Protein AF-A0A846HKE0-F1 (afdb_monomer_lite)

Structure (mmCIF, N/CA/C/O backbone):
data_AF-A0A846HKE0-F1
#
_entry.id   AF-A0A846HKE0-F1
#
loop_
_atom_site.group_PDB
_atom_site.id
_atom_site.type_symbol
_atom_site.label_atom_id
_atom_site.label_alt_id
_atom_site.label_comp_id
_atom_site.label_asym_id
_atom_site.label_entity_id
_atom_site.label_seq_id
_atom_site.pdbx_PDB_ins_code
_atom_site.Cartn_x
_atom_site.Cartn_y
_atom_site.Cartn_z
_atom_site.occupancy
_atom_site.B_iso_or_equiv
_atom_site.auth_seq_id
_atom_site.auth_comp_id
_atom_site.auth_asym_id
_atom_site.auth_atom_id
_atom_site.pdbx_PDB_model_num
ATOM 1 N N . MET A 1 1 ? -36.442 18.619 -1.318 1.00 41.72 1 MET A N 1
ATOM 2 C CA . MET A 1 1 ? -36.741 17.229 -0.907 1.00 41.72 1 MET A CA 1
ATOM 3 C C . MET A 1 1 ? -35.501 16.685 -0.216 1.00 41.72 1 MET A C 1
ATOM 5 O O . MET A 1 1 ? -34.545 16.338 -0.893 1.00 41.72 1 MET A O 1
ATOM 9 N N . SER A 1 2 ? -35.450 16.748 1.117 1.00 47.38 2 SER A N 1
ATOM 10 C CA . SER A 1 2 ? -34.297 16.260 1.882 1.00 47.38 2 SER A CA 1
ATOM 11 C C . SER A 1 2 ? -34.484 14.760 2.095 1.00 47.38 2 SER A C 1
ATOM 13 O O . SER A 1 2 ? -35.388 14.355 2.823 1.00 47.38 2 SER A O 1
ATOM 15 N N . LEU A 1 3 ? -33.709 13.934 1.389 1.00 49.88 3 LEU A N 1
ATOM 16 C CA . LEU A 1 3 ? -33.681 12.485 1.593 1.00 49.88 3 LEU A CA 1
ATOM 17 C C . LEU A 1 3 ? -33.028 12.210 2.953 1.00 49.88 3 LEU A C 1
ATOM 19 O O . LEU A 1 3 ? -31.815 12.037 3.059 1.00 49.88 3 LEU A O 1
ATOM 23 N N . ALA A 1 4 ? -33.838 12.204 4.010 1.00 57.25 4 ALA A N 1
ATOM 24 C CA . ALA A 1 4 ? -33.437 11.681 5.305 1.00 57.25 4 ALA A CA 1
ATOM 25 C C . ALA A 1 4 ? -33.279 10.158 5.172 1.00 57.25 4 ALA A C 1
ATOM 27 O O . ALA A 1 4 ? -34.224 9.397 5.361 1.00 57.25 4 ALA A O 1
ATOM 28 N N . LEU A 1 5 ? -32.087 9.719 4.761 1.00 63.38 5 LEU A N 1
ATOM 29 C CA . LEU A 1 5 ? -31.707 8.311 4.782 1.00 63.38 5 LEU A CA 1
ATOM 30 C C . LEU A 1 5 ? -31.838 7.792 6.216 1.00 63.38 5 LEU A C 1
ATOM 32 O O . LEU A 1 5 ? -31.330 8.411 7.154 1.00 63.38 5 LEU A O 1
ATOM 36 N N . LEU A 1 6 ? -32.496 6.643 6.374 1.00 75.44 6 LEU A N 1
ATOM 37 C CA . LEU A 1 6 ? -32.516 5.926 7.644 1.00 75.44 6 LEU A CA 1
ATOM 38 C C . LEU A 1 6 ? -31.064 5.683 8.111 1.00 75.44 6 LEU A C 1
ATOM 40 O O . LEU A 1 6 ? -30.182 5.462 7.273 1.00 75.44 6 LEU A O 1
ATOM 44 N N . PRO A 1 7 ? -30.787 5.718 9.428 1.00 77.88 7 PRO A N 1
ATOM 45 C CA . PRO A 1 7 ? -29.425 5.664 9.970 1.00 77.88 7 PRO A CA 1
ATOM 46 C C . PRO A 1 7 ? -28.614 4.459 9.465 1.00 77.88 7 PRO A C 1
ATOM 48 O O . PRO A 1 7 ? -27.439 4.612 9.138 1.00 77.88 7 PRO A O 1
ATOM 51 N N . VAL A 1 8 ? -29.264 3.304 9.289 1.00 82.06 8 VAL A N 1
ATOM 52 C CA . VAL A 1 8 ? -28.662 2.079 8.733 1.00 82.06 8 VAL A CA 1
ATOM 53 C C . VAL A 1 8 ? -28.229 2.266 7.276 1.00 82.06 8 VAL A C 1
ATOM 55 O O . VAL A 1 8 ? -27.115 1.913 6.899 1.00 82.06 8 VAL A O 1
ATOM 58 N N . THR A 1 9 ? -29.073 2.878 6.441 1.00 86.50 9 THR A N 1
ATOM 59 C CA . THR A 1 9 ? -28.756 3.122 5.025 1.00 86.50 9 THR A CA 1
ATOM 60 C C . THR A 1 9 ? -27.600 4.108 4.880 1.00 86.50 9 THR A C 1
ATOM 62 O O . THR A 1 9 ? -26.759 3.958 3.995 1.00 86.50 9 THR A O 1
ATOM 65 N N . ARG A 1 10 ? -27.517 5.096 5.781 1.00 89.06 10 ARG A N 1
ATOM 66 C CA . ARG A 1 10 ? -26.394 6.036 5.833 1.00 89.06 10 ARG A CA 1
ATOM 67 C C . ARG A 1 10 ? -25.081 5.329 6.180 1.00 89.06 10 ARG A C 1
ATOM 69 O O . ARG A 1 10 ? -24.088 5.571 5.502 1.00 89.06 10 ARG A O 1
ATOM 76 N N . GLN A 1 11 ? -25.061 4.470 7.200 1.00 89.44 11 GLN A N 1
ATOM 77 C CA . GLN A 1 11 ? -23.850 3.733 7.594 1.00 89.44 11 GLN A CA 1
ATOM 78 C C . GLN A 1 11 ? -23.386 2.771 6.498 1.00 89.44 11 GLN A C 1
ATOM 80 O O . GLN A 1 11 ? -22.210 2.788 6.134 1.00 89.44 11 GLN A O 1
ATOM 85 N N . LEU A 1 12 ? -24.322 2.032 5.896 1.00 92.81 12 LEU A N 1
ATOM 86 C CA . LEU A 1 12 ? -24.059 1.154 4.757 1.00 92.81 12 LEU A CA 1
ATOM 87 C C . LEU A 1 12 ? -23.410 1.912 3.597 1.00 92.81 12 LEU A C 1
ATOM 89 O O . LEU A 1 12 ? -22.376 1.487 3.079 1.00 92.81 12 LEU A O 1
ATOM 93 N N . LEU A 1 13 ? -23.981 3.057 3.214 1.00 93.50 13 LEU A N 1
ATOM 94 C CA . LEU A 1 13 ? -23.455 3.888 2.134 1.00 93.50 13 LEU A CA 1
ATOM 95 C C . LEU A 1 13 ? -22.053 4.416 2.460 1.00 93.50 13 LEU A C 1
ATOM 97 O O . LEU A 1 13 ? -21.152 4.304 1.631 1.00 93.50 13 LEU A O 1
ATOM 101 N N . ILE A 1 14 ? -21.841 4.941 3.669 1.00 92.81 14 ILE A N 1
ATOM 102 C CA . ILE A 1 14 ? -20.532 5.460 4.087 1.00 92.81 14 ILE A CA 1
ATOM 103 C C . ILE A 1 14 ? -19.481 4.346 4.063 1.00 92.81 14 ILE A C 1
ATOM 105 O O . ILE A 1 14 ? -18.402 4.549 3.509 1.00 92.81 14 ILE A O 1
ATOM 109 N N . ARG A 1 15 ? -19.780 3.160 4.606 1.00 92.50 15 ARG A N 1
ATOM 110 C CA . ARG A 1 15 ? -18.824 2.044 4.629 1.00 92.50 15 ARG A CA 1
ATOM 111 C C . ARG A 1 15 ? -18.496 1.552 3.229 1.00 92.50 15 ARG A C 1
ATOM 113 O O . ARG A 1 15 ? -17.328 1.350 2.917 1.00 92.50 15 ARG A O 1
ATOM 120 N N . THR A 1 16 ? -19.511 1.426 2.381 1.00 94.81 16 THR A N 1
ATOM 121 C CA . THR A 1 16 ? -19.354 1.062 0.968 1.00 94.81 16 THR A CA 1
ATOM 122 C C . THR A 1 16 ? -18.417 2.040 0.260 1.00 94.81 16 THR A C 1
ATOM 124 O O . THR A 1 16 ? -17.443 1.614 -0.353 1.00 94.81 16 THR A O 1
ATOM 127 N N . LEU A 1 17 ? -18.650 3.349 0.401 1.00 95.06 17 LEU A N 1
ATOM 128 C CA . LEU A 1 17 ? -17.829 4.386 -0.233 1.00 95.06 17 LEU A CA 1
ATOM 129 C C . LEU A 1 17 ? -16.394 4.421 0.306 1.00 95.06 17 LEU A C 1
ATOM 131 O O . LEU A 1 17 ? -15.453 4.565 -0.471 1.00 95.06 17 LEU A O 1
ATOM 135 N N . LEU A 1 18 ? -16.206 4.268 1.618 1.00 92.88 18 LEU A N 1
ATOM 136 C CA . LEU A 1 18 ? -14.870 4.229 2.218 1.00 92.88 18 LEU A CA 1
ATOM 137 C C . LEU A 1 18 ? -14.064 3.033 1.711 1.00 92.88 18 LEU A C 1
ATOM 139 O O . LEU A 1 18 ? -12.904 3.189 1.340 1.00 92.88 18 LEU A O 1
ATOM 143 N N . TRP A 1 19 ? -14.674 1.851 1.649 1.00 95.19 19 TRP A N 1
ATOM 144 C CA . TRP A 1 19 ? -14.000 0.661 1.135 1.00 95.19 19 TRP A CA 1
ATOM 145 C C . TRP A 1 19 ? -13.776 0.710 -0.375 1.00 95.19 19 TRP A C 1
ATOM 147 O O . TRP A 1 19 ? -12.741 0.240 -0.844 1.00 95.19 19 TRP A O 1
ATOM 157 N N . ALA A 1 20 ? -14.678 1.336 -1.132 1.00 96.75 20 ALA A N 1
ATOM 158 C CA . ALA A 1 20 ? -14.465 1.637 -2.544 1.00 96.75 20 ALA A CA 1
ATOM 159 C C . ALA A 1 20 ? -13.228 2.527 -2.749 1.00 96.75 20 ALA A C 1
ATOM 161 O O . ALA A 1 20 ? -12.388 2.236 -3.600 1.00 96.75 20 ALA A O 1
ATOM 162 N N . LEU A 1 21 ? -13.080 3.573 -1.927 1.00 94.88 21 LEU A N 1
ATOM 163 C CA . LEU A 1 21 ? -11.921 4.465 -1.954 1.00 94.88 21 LEU A CA 1
ATOM 164 C C . LEU A 1 21 ? -10.625 3.732 -1.580 1.00 94.88 21 LEU A C 1
ATOM 166 O O . LEU A 1 21 ? -9.610 3.915 -2.246 1.00 94.88 21 LEU A O 1
ATOM 170 N N . ILE A 1 22 ? -10.651 2.867 -0.560 1.00 93.88 22 ILE A N 1
ATOM 171 C CA . ILE A 1 22 ? -9.492 2.024 -0.217 1.00 93.88 22 ILE A CA 1
ATOM 172 C C . ILE A 1 22 ? -9.132 1.121 -1.390 1.00 93.88 22 ILE A C 1
ATOM 174 O O . ILE A 1 22 ? -7.959 1.030 -1.731 1.00 93.88 22 ILE A O 1
ATOM 178 N N . GLY A 1 23 ? -10.118 0.492 -2.032 1.00 96.06 23 GLY A N 1
ATOM 179 C CA . GLY A 1 23 ? -9.903 -0.317 -3.228 1.00 96.06 23 GLY A CA 1
ATOM 180 C C . GLY A 1 23 ? -9.252 0.475 -4.364 1.00 96.06 23 GLY A C 1
ATOM 181 O O . GLY A 1 23 ? -8.313 -0.017 -4.989 1.00 96.06 23 GLY A O 1
ATOM 182 N N . ALA A 1 24 ? -9.680 1.725 -4.572 1.00 96.31 24 ALA A N 1
ATOM 183 C CA . ALA A 1 24 ? -9.102 2.633 -5.563 1.00 96.31 24 ALA A CA 1
ATOM 184 C C . ALA A 1 24 ? -7.635 2.996 -5.277 1.00 96.31 24 ALA A C 1
ATOM 186 O O . ALA A 1 24 ? -6.870 3.187 -6.215 1.00 96.31 24 ALA A O 1
ATOM 187 N N . ILE A 1 25 ? -7.239 3.086 -4.002 1.00 92.94 25 ILE A N 1
ATOM 188 C CA . ILE A 1 25 ? -5.852 3.360 -3.581 1.00 92.94 25 ILE A CA 1
ATOM 189 C C . ILE A 1 25 ? -5.007 2.080 -3.617 1.00 92.94 25 ILE A C 1
ATOM 191 O O . ILE A 1 25 ? -3.863 2.091 -4.069 1.00 92.94 25 ILE A O 1
ATOM 195 N N . TYR A 1 26 ? -5.569 0.966 -3.148 1.00 95.31 26 TYR A N 1
ATOM 196 C CA . TYR A 1 26 ? -4.888 -0.319 -3.030 1.00 95.31 26 TYR A CA 1
ATOM 197 C C . TYR A 1 26 ? -4.495 -0.876 -4.398 1.00 95.31 26 TYR A C 1
ATOM 199 O O . TYR A 1 26 ? -3.371 -1.338 -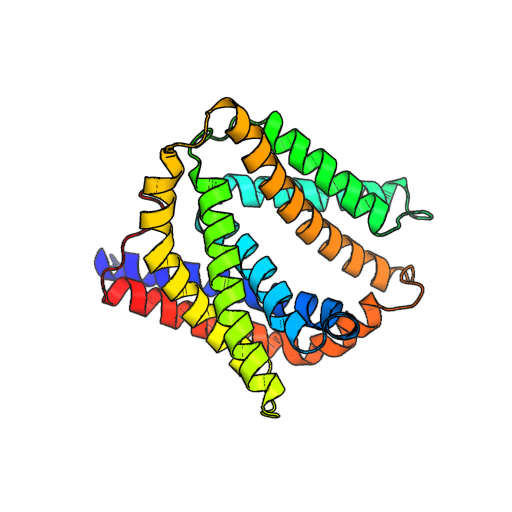4.569 1.00 95.31 26 TYR A O 1
ATOM 207 N N . ALA A 1 27 ? -5.408 -0.827 -5.372 1.00 96.75 27 ALA A N 1
ATOM 208 C CA . ALA A 1 27 ? -5.206 -1.392 -6.701 1.00 96.75 27 ALA A CA 1
ATOM 209 C C . ALA A 1 27 ? -3.943 -0.872 -7.419 1.00 96.75 27 ALA A C 1
ATOM 211 O O . ALA A 1 27 ? -3.086 -1.694 -7.746 1.00 96.75 27 ALA A O 1
ATOM 212 N N . PRO A 1 28 ? -3.763 0.446 -7.645 1.00 94.44 28 PRO A N 1
ATOM 213 C CA . PRO A 1 28 ? -2.585 0.951 -8.343 1.00 94.44 28 PRO A CA 1
ATOM 214 C C . PRO A 1 28 ? -1.309 0.707 -7.541 1.00 94.44 28 PRO A C 1
ATOM 216 O O . PRO A 1 28 ? -0.284 0.357 -8.116 1.00 94.44 28 PRO A O 1
ATOM 219 N N . LEU A 1 29 ? -1.382 0.820 -6.214 1.00 93.56 29 LEU A N 1
ATOM 220 C CA . LEU A 1 29 ? -0.248 0.575 -5.336 1.00 93.56 29 LEU A CA 1
ATOM 221 C C . LEU A 1 29 ? 0.239 -0.875 -5.434 1.00 93.56 29 LEU A C 1
ATOM 223 O O . LEU A 1 29 ? 1.431 -1.110 -5.596 1.00 93.56 29 LEU A O 1
ATOM 227 N N . PHE A 1 30 ? -0.675 -1.843 -5.378 1.00 96.31 30 PHE A N 1
ATOM 228 C CA . PHE A 1 30 ? -0.346 -3.255 -5.532 1.00 96.31 30 PHE A CA 1
ATOM 229 C C . PHE A 1 30 ? 0.209 -3.563 -6.926 1.00 96.31 30 PHE A C 1
ATOM 231 O O . PHE A 1 30 ? 1.261 -4.184 -7.015 1.00 96.31 30 PHE A O 1
ATOM 238 N N . ILE A 1 31 ? -0.454 -3.110 -7.997 1.00 95.94 31 ILE A N 1
ATOM 239 C CA . ILE A 1 31 ? -0.035 -3.401 -9.378 1.00 95.94 31 ILE A CA 1
ATOM 240 C C . ILE A 1 31 ? 1.361 -2.845 -9.665 1.00 95.94 31 ILE A C 1
ATOM 242 O O . ILE A 1 31 ? 2.203 -3.546 -10.217 1.00 95.94 31 ILE A O 1
ATOM 246 N N . VAL A 1 32 ? 1.629 -1.602 -9.261 1.00 93.62 32 VAL A N 1
ATOM 247 C CA . VAL A 1 32 ? 2.936 -0.978 -9.489 1.00 93.62 32 VAL A CA 1
ATOM 248 C C . VAL A 1 32 ? 4.010 -1.625 -8.615 1.00 93.62 32 VAL A C 1
ATOM 250 O O . VAL A 1 32 ? 5.091 -1.920 -9.115 1.00 93.62 32 VAL A O 1
ATOM 253 N N . LEU A 1 33 ? 3.737 -1.896 -7.332 1.00 93.44 33 LEU A N 1
ATOM 254 C CA . LEU A 1 33 ? 4.707 -2.573 -6.463 1.00 93.44 33 LEU A CA 1
ATOM 255 C C . LEU A 1 33 ? 5.008 -4.000 -6.928 1.00 93.44 33 LEU A C 1
ATOM 257 O O . LEU A 1 33 ? 6.158 -4.420 -6.858 1.00 93.44 33 LEU A O 1
ATOM 261 N N . GLU A 1 34 ? 4.007 -4.745 -7.395 1.00 95.50 34 GLU A N 1
ATOM 262 C CA . GLU A 1 34 ? 4.202 -6.093 -7.928 1.00 95.50 34 GLU A CA 1
ATOM 263 C C . GLU A 1 34 ? 5.093 -6.037 -9.167 1.00 95.50 34 GLU A C 1
ATOM 265 O O . GLU A 1 34 ? 6.135 -6.688 -9.170 1.00 95.50 34 GLU A O 1
ATOM 270 N N . ALA A 1 35 ? 4.794 -5.159 -10.127 1.00 93.56 35 ALA A N 1
ATOM 271 C CA . ALA A 1 35 ? 5.617 -4.972 -11.319 1.00 93.56 35 ALA A CA 1
ATOM 272 C C . ALA A 1 35 ? 7.059 -4.537 -10.990 1.00 93.56 35 ALA A C 1
ATOM 274 O O . ALA A 1 35 ? 8.004 -5.018 -11.613 1.00 93.56 35 ALA A O 1
ATOM 275 N N . LEU A 1 36 ? 7.253 -3.682 -9.975 1.00 91.44 36 LEU A N 1
ATOM 276 C CA . LEU A 1 36 ? 8.581 -3.263 -9.505 1.00 91.44 36 LEU A CA 1
ATOM 277 C C . LEU A 1 36 ? 9.362 -4.378 -8.798 1.00 91.44 36 LEU A C 1
ATOM 279 O O . LEU A 1 36 ? 10.587 -4.298 -8.713 1.00 91.44 36 LEU A O 1
ATOM 283 N N . LEU A 1 37 ? 8.689 -5.377 -8.232 1.00 93.56 37 LEU A N 1
ATOM 284 C CA . LEU A 1 37 ? 9.320 -6.429 -7.431 1.00 93.56 37 LEU A CA 1
ATOM 285 C C . LEU A 1 37 ? 9.416 -7.762 -8.175 1.00 93.56 37 LEU A C 1
ATOM 287 O O . LEU A 1 37 ? 10.256 -8.592 -7.823 1.00 93.56 37 LEU A O 1
ATOM 291 N N . ASN A 1 38 ? 8.590 -7.972 -9.199 1.00 94.00 38 ASN A N 1
ATOM 292 C CA . ASN A 1 38 ? 8.514 -9.201 -9.980 1.00 94.00 38 ASN A CA 1
ATOM 293 C C . ASN A 1 38 ? 9.877 -9.643 -10.550 1.00 94.00 38 ASN A C 1
ATOM 295 O O . ASN A 1 38 ? 10.231 -10.804 -10.333 1.00 94.00 38 ASN A O 1
ATOM 299 N N . PRO A 1 39 ? 10.714 -8.755 -11.134 1.00 92.62 39 PRO A N 1
ATOM 300 C CA . PRO A 1 39 ? 12.020 -9.154 -11.668 1.00 92.62 39 PRO A CA 1
ATOM 301 C C . PRO A 1 39 ? 12.986 -9.720 -10.619 1.00 92.62 39 PRO A C 1
ATOM 303 O O . PRO A 1 39 ? 13.898 -10.469 -10.960 1.00 92.62 39 PRO A O 1
ATOM 306 N N . TYR A 1 40 ? 12.798 -9.366 -9.344 1.00 94.00 40 TYR A N 1
ATOM 307 C CA . TYR A 1 40 ? 13.694 -9.746 -8.250 1.00 94.00 40 TYR A CA 1
ATOM 308 C C . TYR A 1 40 ? 13.141 -10.885 -7.390 1.00 94.00 40 TYR A C 1
ATOM 310 O O . TYR A 1 40 ? 13.908 -11.682 -6.854 1.00 94.00 40 TYR A O 1
ATOM 318 N N . LEU A 1 41 ? 11.817 -10.948 -7.227 1.00 95.06 41 LEU A N 1
ATOM 319 C CA . LEU A 1 41 ? 11.145 -11.851 -6.289 1.00 95.06 41 LEU A CA 1
ATOM 320 C C . LEU A 1 41 ? 10.281 -12.920 -6.976 1.00 95.06 41 LEU A C 1
ATOM 322 O O . LEU A 1 41 ? 9.810 -13.842 -6.305 1.00 95.06 41 LEU A O 1
ATOM 326 N N . GLY A 1 42 ? 10.037 -12.816 -8.287 1.00 93.25 42 GLY A N 1
ATOM 327 C CA . GLY A 1 42 ? 9.135 -13.712 -9.013 1.00 93.25 42 GLY A CA 1
ATOM 328 C C . GLY A 1 42 ? 7.750 -13.747 -8.364 1.00 93.25 42 GLY A C 1
ATOM 329 O O . GLY A 1 42 ? 7.189 -12.704 -8.040 1.00 93.25 42 GLY A O 1
ATOM 330 N N . ALA A 1 43 ? 7.214 -14.940 -8.089 1.00 93.25 43 ALA A N 1
ATOM 331 C CA . ALA A 1 43 ? 5.908 -15.106 -7.436 1.00 93.25 43 ALA A CA 1
ATOM 332 C C . ALA A 1 43 ? 5.826 -14.486 -6.023 1.00 93.25 43 ALA A C 1
ATOM 334 O O . ALA A 1 43 ? 4.744 -14.125 -5.563 1.00 93.25 43 ALA A O 1
ATOM 335 N N . LEU A 1 44 ? 6.951 -14.303 -5.320 1.00 96.19 44 LEU A N 1
ATOM 336 C CA . LEU A 1 44 ? 6.954 -13.651 -4.004 1.00 96.19 44 LEU A CA 1
ATOM 337 C C . LEU A 1 44 ? 6.689 -12.138 -4.085 1.00 96.19 44 LEU A C 1
ATOM 339 O O . LEU A 1 44 ? 6.373 -11.526 -3.061 1.00 96.19 44 LEU A O 1
ATOM 343 N N . SER A 1 45 ? 6.742 -11.541 -5.280 1.00 96.12 45 SER A N 1
ATOM 344 C CA . SER A 1 45 ? 6.328 -10.151 -5.507 1.00 96.12 45 SER A CA 1
ATOM 345 C C . SER A 1 45 ? 4.882 -9.903 -5.070 1.00 96.12 45 SER A C 1
ATOM 347 O O . SER A 1 45 ? 4.618 -8.874 -4.454 1.00 96.12 45 SER A O 1
ATOM 349 N N . PHE A 1 46 ? 3.977 -10.877 -5.250 1.00 96.62 46 PHE A N 1
ATOM 350 C CA . PHE A 1 46 ? 2.596 -10.804 -4.764 1.00 96.62 46 PHE A CA 1
ATOM 351 C C . PHE A 1 46 ? 2.522 -10.582 -3.256 1.00 96.62 46 PHE A C 1
ATOM 353 O O . PHE A 1 46 ? 1.745 -9.752 -2.789 1.00 96.62 46 PHE A O 1
ATOM 360 N N . VAL A 1 47 ? 3.347 -11.300 -2.489 1.00 97.56 47 VAL A N 1
ATOM 361 C CA . VAL A 1 47 ? 3.399 -11.182 -1.027 1.00 97.56 47 VAL A CA 1
ATOM 362 C C . VAL A 1 47 ? 3.901 -9.798 -0.644 1.00 97.56 47 VAL A C 1
ATOM 364 O O . VAL A 1 47 ? 3.248 -9.102 0.132 1.00 97.56 47 VAL A O 1
ATOM 367 N N . ALA A 1 48 ? 5.035 -9.377 -1.202 1.00 96.56 48 ALA A N 1
ATOM 368 C CA . ALA A 1 48 ? 5.663 -8.107 -0.857 1.00 96.56 48 ALA A CA 1
ATOM 369 C C . ALA A 1 48 ? 4.792 -6.901 -1.255 1.00 96.56 48 ALA A C 1
ATOM 371 O O . ALA A 1 48 ? 4.562 -6.006 -0.437 1.00 96.56 48 ALA A O 1
ATOM 372 N N . ALA A 1 49 ? 4.226 -6.914 -2.464 1.00 96.38 49 ALA A N 1
ATOM 373 C CA . ALA A 1 49 ? 3.323 -5.877 -2.947 1.00 96.38 49 ALA A CA 1
ATOM 374 C C . ALA A 1 49 ? 2.032 -5.817 -2.123 1.00 96.38 49 ALA A C 1
ATOM 376 O O . ALA A 1 49 ? 1.630 -4.738 -1.685 1.00 96.38 49 ALA A O 1
ATOM 377 N N . ALA A 1 50 ? 1.408 -6.966 -1.837 1.00 97.44 50 ALA A N 1
ATOM 378 C CA . ALA A 1 50 ? 0.195 -7.014 -1.024 1.00 97.44 50 ALA A CA 1
ATOM 379 C C . ALA A 1 50 ? 0.450 -6.594 0.432 1.00 97.44 50 ALA A C 1
ATOM 381 O O . ALA A 1 50 ? -0.423 -5.978 1.043 1.00 97.44 50 ALA A O 1
ATOM 382 N N . THR A 1 51 ? 1.643 -6.871 0.971 1.00 97.12 51 THR A N 1
ATOM 383 C CA . THR A 1 51 ? 2.084 -6.407 2.297 1.00 97.12 51 THR A CA 1
ATOM 384 C C . THR A 1 51 ? 2.147 -4.882 2.339 1.00 97.12 51 THR A C 1
ATOM 386 O O . THR A 1 51 ? 1.539 -4.265 3.213 1.00 97.12 51 THR A O 1
ATOM 389 N N . GLY A 1 52 ? 2.835 -4.258 1.375 1.00 93.94 52 GLY A N 1
ATOM 390 C CA . GLY A 1 52 ? 2.946 -2.799 1.289 1.00 93.94 52 GLY A CA 1
ATOM 391 C C . GLY A 1 52 ? 1.591 -2.126 1.068 1.00 93.94 52 GLY A C 1
ATOM 392 O O . GLY A 1 52 ? 1.226 -1.198 1.795 1.00 93.94 52 GLY A O 1
ATOM 393 N N . ALA A 1 53 ? 0.802 -2.645 0.123 1.00 95.62 53 ALA A N 1
ATOM 394 C CA . ALA A 1 53 ? -0.534 -2.136 -0.163 1.00 95.62 53 ALA A CA 1
ATOM 395 C C . ALA A 1 53 ? -1.496 -2.311 1.021 1.00 95.62 53 ALA A C 1
ATOM 397 O O . ALA A 1 53 ? -2.281 -1.411 1.325 1.00 95.62 53 ALA A O 1
ATOM 398 N N . GLY A 1 54 ? -1.404 -3.435 1.736 1.00 95.62 54 GLY A N 1
ATOM 399 C CA . GLY A 1 54 ? -2.195 -3.714 2.931 1.00 95.62 54 GLY A CA 1
ATOM 400 C C . GLY A 1 54 ? -1.849 -2.793 4.093 1.00 95.62 54 GLY A C 1
ATOM 401 O O . GLY A 1 54 ? -2.756 -2.241 4.718 1.00 95.62 54 GLY A O 1
ATOM 402 N N . ALA A 1 55 ? -0.558 -2.562 4.340 1.00 93.88 55 ALA A N 1
ATOM 403 C CA . ALA A 1 55 ? -0.094 -1.635 5.366 1.00 93.88 55 ALA A CA 1
ATOM 404 C C . ALA A 1 55 ? -0.602 -0.210 5.106 1.00 93.88 55 ALA A C 1
ATOM 406 O O . ALA A 1 55 ? -1.219 0.398 5.980 1.00 93.88 55 ALA A O 1
ATOM 407 N N . ILE A 1 56 ? -0.412 0.296 3.882 1.00 92.44 56 ILE A N 1
ATOM 408 C CA . ILE A 1 56 ? -0.839 1.647 3.497 1.00 92.44 56 ILE A CA 1
ATOM 409 C C . ILE A 1 56 ? -2.360 1.777 3.539 1.00 92.44 56 ILE A C 1
ATOM 411 O O . ILE A 1 56 ? -2.873 2.724 4.135 1.00 92.44 56 ILE A O 1
ATOM 415 N N . GLY A 1 57 ? -3.092 0.827 2.952 1.00 91.75 57 GLY A N 1
ATOM 416 C CA . GLY A 1 57 ? -4.556 0.837 2.960 1.00 91.75 57 GLY A CA 1
ATOM 417 C C . GLY A 1 57 ? -5.119 0.866 4.383 1.00 91.75 57 GLY A C 1
ATOM 418 O O . GLY A 1 57 ? -6.003 1.670 4.686 1.00 91.75 57 GLY A O 1
ATOM 419 N N . ALA A 1 58 ? -4.547 0.067 5.288 1.00 91.31 58 ALA A N 1
ATOM 420 C CA . ALA A 1 58 ? -4.909 0.080 6.700 1.00 91.31 58 ALA A CA 1
ATOM 421 C C . ALA A 1 58 ? -4.605 1.429 7.371 1.00 91.31 58 ALA A C 1
ATOM 423 O O . ALA A 1 58 ? -5.449 1.944 8.111 1.00 91.31 58 ALA A O 1
ATOM 424 N N . SER A 1 59 ? -3.444 2.034 7.098 1.00 89.69 59 SER A N 1
ATOM 425 C CA . SER A 1 59 ? -3.085 3.361 7.617 1.00 89.69 59 SER A CA 1
ATOM 426 C C . SER A 1 59 ? -4.059 4.447 7.154 1.00 89.69 59 SER A C 1
ATOM 428 O O . SER A 1 59 ? -4.519 5.236 7.977 1.00 89.69 59 SER A O 1
ATOM 430 N N . TYR A 1 60 ? -4.441 4.465 5.874 1.00 87.50 60 TYR A N 1
ATOM 431 C CA . TYR A 1 60 ? -5.420 5.424 5.351 1.00 87.50 60 TYR A CA 1
ATOM 432 C C . TYR A 1 60 ? -6.815 5.223 5.925 1.00 87.50 60 TYR A C 1
ATOM 434 O O . TYR A 1 60 ? -7.518 6.197 6.175 1.00 87.50 60 TYR A O 1
ATOM 442 N N . TYR A 1 61 ? -7.228 3.980 6.155 1.00 84.88 61 TYR A N 1
ATOM 443 C CA . TYR A 1 61 ? -8.546 3.724 6.715 1.00 84.88 61 TYR A CA 1
ATOM 444 C C . TYR A 1 61 ? -8.650 4.173 8.175 1.00 84.88 61 TYR A C 1
ATOM 446 O O . TYR A 1 61 ? -9.617 4.837 8.549 1.00 84.88 61 TYR A O 1
ATOM 454 N N . SER A 1 62 ? -7.635 3.839 8.976 1.00 79.56 62 SER A N 1
ATOM 455 C CA . SER A 1 62 ? -7.731 3.809 10.440 1.00 79.56 62 SER A CA 1
ATOM 456 C C . SER A 1 62 ? -6.854 4.825 11.183 1.00 79.56 62 SER A C 1
ATOM 458 O O . SER A 1 62 ? -7.042 5.024 12.382 1.00 79.56 62 SER A O 1
ATOM 460 N N . ALA A 1 63 ? -5.905 5.463 10.490 1.00 80.88 63 ALA A N 1
ATOM 461 C CA . ALA A 1 63 ? -4.974 6.466 11.014 1.00 80.88 63 ALA A CA 1
ATOM 462 C C . ALA A 1 63 ? -4.872 7.666 10.051 1.00 80.88 63 ALA A C 1
ATOM 464 O O . ALA A 1 63 ? -3.784 8.126 9.696 1.00 80.88 63 ALA A O 1
ATOM 465 N N . ARG A 1 64 ? -6.035 8.171 9.614 1.00 84.00 64 ARG A N 1
ATOM 466 C CA . ARG A 1 64 ? -6.180 9.163 8.530 1.00 84.00 64 ARG A CA 1
ATOM 467 C C . ARG A 1 64 ? -5.258 10.370 8.672 1.00 84.00 64 ARG A C 1
ATOM 469 O O . ARG A 1 64 ? -4.605 10.744 7.709 1.00 84.00 64 ARG A O 1
ATOM 476 N N . GLN A 1 65 ? -5.179 10.967 9.860 1.00 86.44 65 GLN A N 1
ATOM 477 C CA . GLN A 1 65 ? -4.355 12.161 10.081 1.00 86.44 65 GLN A CA 1
ATOM 478 C C . GLN A 1 65 ? -2.861 11.884 9.868 1.00 86.44 65 GLN A C 1
ATOM 480 O O . GLN A 1 65 ? -2.186 12.676 9.214 1.00 86.44 65 GLN A O 1
ATOM 485 N N . ALA A 1 66 ? -2.364 10.740 10.347 1.00 86.94 66 ALA A N 1
ATOM 486 C CA . ALA A 1 6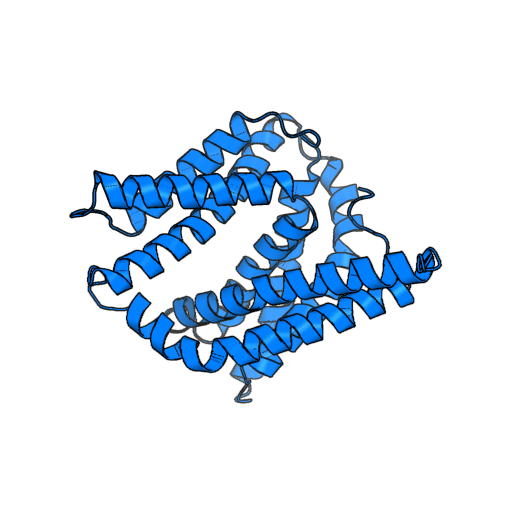6 ? -0.976 10.333 10.151 1.00 86.94 66 ALA A CA 1
ATOM 487 C C . ALA A 1 66 ? -0.688 10.008 8.677 1.00 86.94 66 ALA A C 1
ATOM 489 O O . ALA A 1 66 ? 0.326 10.446 8.142 1.00 86.94 66 ALA A O 1
ATOM 490 N N . ALA A 1 67 ? -1.599 9.302 7.996 1.00 89.06 67 ALA A N 1
ATOM 491 C CA . ALA A 1 67 ? -1.461 8.995 6.571 1.00 89.06 67 ALA A CA 1
ATOM 492 C C . ALA A 1 67 ? -1.475 10.264 5.695 1.00 89.06 67 ALA A C 1
ATOM 494 O O . ALA A 1 67 ? -0.670 10.391 4.773 1.00 89.06 67 ALA A O 1
ATOM 495 N N . LEU A 1 68 ? -2.339 11.236 6.008 1.00 90.19 68 LEU A N 1
ATOM 496 C CA . LEU A 1 68 ? -2.386 12.528 5.317 1.00 90.19 68 LEU A CA 1
ATOM 497 C C . LEU A 1 68 ? -1.122 13.354 5.572 1.00 90.19 68 LEU A C 1
ATOM 499 O O . LEU A 1 68 ? -0.550 13.887 4.624 1.00 90.19 68 LEU A O 1
ATOM 503 N N . ALA A 1 69 ? -0.646 13.416 6.820 1.00 91.50 69 ALA A N 1
ATOM 504 C CA . ALA A 1 69 ? 0.612 14.081 7.151 1.00 91.50 69 ALA A CA 1
ATOM 505 C C . ALA A 1 69 ? 1.794 13.442 6.406 1.00 91.50 69 ALA A C 1
ATOM 507 O O . ALA A 1 69 ? 2.566 14.149 5.765 1.00 91.50 69 ALA A O 1
ATOM 508 N N . ALA A 1 70 ? 1.887 12.109 6.410 1.00 92.56 70 ALA A N 1
ATOM 509 C CA . ALA A 1 70 ? 2.901 11.369 5.661 1.00 92.56 70 ALA A CA 1
ATOM 510 C C . ALA A 1 70 ? 2.858 11.684 4.161 1.00 92.56 70 ALA A C 1
ATOM 512 O O . ALA A 1 70 ? 3.897 11.859 3.531 1.00 92.56 70 ALA A O 1
ATOM 513 N N . SER A 1 71 ? 1.657 11.803 3.597 1.00 94.44 71 SER A N 1
ATOM 514 C CA . SER A 1 71 ? 1.473 12.117 2.180 1.00 94.44 71 SER A CA 1
ATOM 515 C C . SER A 1 71 ? 1.920 13.533 1.847 1.00 94.44 71 SER A C 1
ATOM 517 O O . SER A 1 71 ? 2.651 13.726 0.882 1.00 94.44 71 SER A O 1
ATOM 519 N N . LEU A 1 72 ? 1.549 14.517 2.671 1.00 95.69 72 LEU A N 1
ATOM 520 C CA . LEU A 1 72 ? 2.002 15.901 2.514 1.00 95.69 72 LEU A CA 1
ATOM 521 C C . LEU A 1 72 ? 3.525 16.007 2.616 1.00 95.69 72 LEU A C 1
ATOM 523 O O . LEU A 1 72 ? 4.145 16.685 1.798 1.00 95.69 72 LEU A O 1
ATOM 527 N N . VAL A 1 73 ? 4.126 15.302 3.576 1.00 96.12 73 VAL A N 1
ATOM 528 C CA . VAL A 1 73 ? 5.583 15.237 3.729 1.00 96.12 73 VAL A CA 1
ATOM 529 C C . VAL A 1 73 ? 6.229 14.592 2.504 1.00 96.12 73 VAL A C 1
ATOM 531 O O . VAL A 1 73 ? 7.158 15.168 1.950 1.00 96.12 73 VAL A O 1
ATOM 534 N N . GLY A 1 74 ? 5.725 13.445 2.042 1.00 96.06 74 GLY A N 1
ATOM 535 C CA . GLY A 1 74 ? 6.254 12.738 0.873 1.00 96.06 74 GLY A CA 1
ATOM 536 C C . GLY A 1 74 ? 6.203 13.577 -0.406 1.00 96.06 74 GLY A C 1
ATOM 537 O O . GLY A 1 74 ? 7.206 13.700 -1.112 1.00 96.06 74 GLY A O 1
ATOM 538 N N . VAL A 1 75 ? 5.060 14.216 -0.676 1.00 95.94 75 VAL A N 1
ATOM 539 C CA . VAL A 1 75 ? 4.894 15.126 -1.821 1.00 95.94 75 VAL A CA 1
ATOM 540 C C . VAL A 1 75 ? 5.815 16.335 -1.689 1.00 95.94 75 VAL A C 1
ATOM 542 O O . VAL A 1 75 ? 6.590 16.611 -2.601 1.00 95.94 75 VAL A O 1
ATOM 545 N N . GLY A 1 76 ? 5.774 17.038 -0.555 1.00 96.31 76 GLY A N 1
ATOM 546 C CA . GLY A 1 76 ? 6.558 18.255 -0.341 1.00 96.31 76 GLY A CA 1
ATOM 547 C C . GLY A 1 76 ? 8.065 18.012 -0.420 1.00 96.31 76 GLY A C 1
ATOM 548 O O . GLY A 1 76 ? 8.769 18.750 -1.104 1.00 96.31 76 GLY A O 1
ATOM 549 N N . ALA A 1 77 ? 8.554 16.947 0.216 1.00 96.06 77 ALA A N 1
ATOM 550 C CA . ALA A 1 77 ? 9.965 16.571 0.200 1.00 96.06 77 ALA A CA 1
ATOM 551 C C . ALA A 1 77 ? 10.439 16.186 -1.205 1.00 96.06 77 ALA A C 1
ATOM 553 O O . ALA A 1 77 ? 11.513 16.601 -1.637 1.00 96.06 77 ALA A O 1
ATOM 554 N N . THR A 1 78 ? 9.624 15.435 -1.945 1.00 95.25 78 THR A N 1
ATOM 555 C CA . THR A 1 78 ? 9.967 15.041 -3.314 1.00 95.25 78 THR A CA 1
ATOM 556 C C . THR A 1 78 ? 9.982 16.240 -4.251 1.00 95.25 78 THR A C 1
ATOM 558 O O . THR A 1 78 ? 10.935 16.401 -5.009 1.00 95.25 78 THR A O 1
ATOM 561 N N . LEU A 1 79 ? 8.979 17.120 -4.174 1.00 93.44 79 LEU A N 1
ATOM 562 C CA . LEU A 1 79 ? 8.954 18.358 -4.956 1.00 93.44 79 LEU A CA 1
ATOM 563 C C . LEU A 1 79 ? 10.151 19.252 -4.625 1.00 93.44 79 LEU A C 1
ATOM 565 O O . LEU A 1 79 ? 10.776 19.785 -5.533 1.00 93.44 79 LEU A O 1
ATOM 569 N N . PHE A 1 80 ? 10.517 19.369 -3.349 1.00 94.25 80 PHE A N 1
ATOM 570 C CA . PHE A 1 80 ? 11.702 20.111 -2.926 1.00 94.25 80 PHE A CA 1
ATOM 571 C C . PHE A 1 80 ? 12.984 19.563 -3.569 1.00 94.25 80 PHE A C 1
ATOM 573 O O . PHE A 1 80 ? 13.770 20.337 -4.116 1.00 94.25 80 PHE A O 1
ATOM 580 N N . VAL A 1 81 ? 13.170 18.236 -3.568 1.00 92.62 81 VAL A N 1
ATOM 581 C CA . VAL A 1 81 ? 14.317 17.587 -4.227 1.00 92.62 81 VAL A CA 1
ATOM 582 C C . VAL A 1 81 ? 14.306 17.843 -5.731 1.00 92.62 81 VAL A C 1
ATOM 584 O O . VAL A 1 81 ? 15.328 18.230 -6.287 1.00 92.62 81 VAL A O 1
ATOM 587 N N . LEU A 1 82 ? 13.157 17.673 -6.386 1.00 90.44 82 LEU A N 1
ATOM 588 C CA . LEU A 1 82 ? 13.029 17.859 -7.832 1.00 90.44 82 LEU A CA 1
ATOM 589 C C . LEU A 1 82 ? 13.256 19.315 -8.267 1.00 90.44 82 LEU A C 1
ATOM 591 O O . LEU A 1 82 ? 13.820 19.540 -9.332 1.00 90.44 82 LEU A O 1
ATOM 595 N N . ILE A 1 83 ? 12.841 20.294 -7.458 1.00 91.81 83 ILE A N 1
ATOM 596 C CA . ILE A 1 83 ? 12.987 21.723 -7.769 1.00 91.81 83 ILE A CA 1
ATOM 597 C C . ILE A 1 83 ? 14.420 22.201 -7.520 1.00 91.81 83 ILE A C 1
ATOM 599 O O . ILE A 1 83 ? 14.988 22.891 -8.362 1.00 91.81 83 ILE A O 1
ATOM 603 N N . LEU A 1 84 ? 15.009 21.867 -6.368 1.00 93.38 84 LEU A N 1
ATOM 604 C CA . LEU A 1 84 ? 16.312 22.416 -5.973 1.00 93.38 84 LEU A CA 1
ATOM 605 C C . LEU A 1 84 ? 17.502 21.605 -6.478 1.00 93.38 84 LEU A C 1
ATOM 607 O O . LEU A 1 84 ? 18.580 22.159 -6.671 1.00 93.38 84 LEU A O 1
ATOM 611 N N . PHE A 1 85 ? 17.316 20.303 -6.688 1.00 88.69 85 PHE A N 1
ATOM 612 C CA . PHE A 1 85 ? 18.376 19.378 -7.081 1.00 88.69 85 PHE A CA 1
ATOM 613 C C . PHE A 1 85 ? 18.041 18.679 -8.397 1.00 88.69 85 PHE A C 1
ATOM 615 O O . PHE A 1 85 ? 18.392 17.520 -8.573 1.00 88.69 85 PHE A O 1
ATOM 622 N N . TYR A 1 86 ? 17.376 19.379 -9.321 1.00 81.38 86 TYR A N 1
ATOM 623 C CA . TYR A 1 86 ? 16.888 18.855 -10.603 1.00 81.38 86 TYR A CA 1
ATOM 624 C C . TYR A 1 86 ? 17.893 17.938 -11.332 1.00 81.38 86 TYR A C 1
ATOM 626 O O . TYR A 1 86 ? 17.543 16.825 -11.709 1.00 81.38 86 TYR A O 1
ATOM 634 N N . GLU A 1 87 ? 19.166 18.338 -11.443 1.00 81.50 87 GLU A N 1
ATOM 635 C CA . GLU A 1 87 ? 20.197 17.543 -12.136 1.00 81.50 87 GLU A CA 1
ATOM 636 C C . GLU A 1 87 ? 20.682 16.301 -11.364 1.00 81.50 87 GLU A C 1
ATOM 638 O O . GLU A 1 87 ? 21.254 15.386 -11.952 1.00 81.50 87 GLU A O 1
ATOM 643 N N . GLN A 1 88 ? 20.476 16.262 -10.046 1.00 83.00 88 GLN A N 1
ATOM 644 C CA . GLN A 1 88 ? 20.985 15.230 -9.130 1.00 83.00 88 GLN A CA 1
ATOM 645 C C . GLN A 1 88 ? 19.858 14.513 -8.373 1.00 83.00 88 GLN A C 1
ATOM 647 O O . GLN A 1 88 ? 20.110 13.790 -7.401 1.00 83.00 88 GLN A O 1
ATOM 652 N N . ALA A 1 89 ? 18.609 14.710 -8.796 1.00 82.50 89 ALA A N 1
ATOM 653 C CA . ALA A 1 89 ? 17.417 14.192 -8.147 1.00 82.50 89 ALA A CA 1
ATOM 654 C C . ALA A 1 89 ? 17.287 12.680 -8.379 1.00 82.50 89 ALA A C 1
ATOM 656 O O . ALA A 1 89 ? 16.394 12.211 -9.075 1.00 82.50 89 ALA A O 1
ATOM 657 N N . ALA A 1 90 ? 18.188 11.896 -7.792 1.00 87.38 90 ALA A N 1
ATOM 658 C CA . ALA A 1 90 ? 18.091 10.448 -7.750 1.00 87.38 90 ALA A CA 1
ATOM 659 C C . ALA A 1 90 ? 16.970 10.013 -6.795 1.00 87.38 90 ALA A C 1
ATOM 661 O O . ALA A 1 90 ? 16.732 10.653 -5.765 1.00 87.38 90 ALA A O 1
ATOM 662 N N . PHE A 1 91 ? 16.344 8.872 -7.093 1.00 88.06 91 PHE A N 1
ATOM 663 C CA . PHE A 1 91 ? 15.288 8.278 -6.268 1.00 88.06 91 PHE A CA 1
ATOM 664 C C . PHE A 1 91 ? 15.686 8.176 -4.791 1.00 88.06 91 PHE A C 1
ATOM 666 O O . PHE A 1 91 ? 14.895 8.498 -3.908 1.00 88.06 91 PHE A O 1
ATOM 673 N N . TRP A 1 92 ? 16.933 7.782 -4.515 1.00 89.38 92 TRP A N 1
ATOM 674 C CA . TRP A 1 92 ? 17.413 7.604 -3.147 1.00 89.38 92 TRP A CA 1
ATOM 675 C C . TRP A 1 92 ? 17.443 8.912 -2.349 1.00 89.38 92 TRP A C 1
ATOM 677 O O . TRP A 1 92 ? 17.123 8.899 -1.165 1.00 89.38 92 TRP A O 1
ATOM 687 N N . HIS A 1 93 ? 17.746 10.052 -2.980 1.00 91.06 93 HIS A N 1
ATOM 688 C CA . HIS A 1 93 ? 17.699 11.353 -2.307 1.00 91.06 93 HIS A CA 1
ATOM 689 C C . HIS A 1 93 ? 16.268 11.703 -1.889 1.00 91.06 93 HIS A C 1
ATOM 691 O O . HIS A 1 93 ? 16.040 12.089 -0.742 1.00 91.06 93 HIS A O 1
ATOM 697 N N . ALA A 1 94 ? 15.299 11.500 -2.789 1.00 92.50 94 ALA A N 1
ATOM 698 C CA . ALA A 1 94 ? 13.887 11.705 -2.484 1.00 92.50 94 ALA A CA 1
ATOM 699 C C . ALA A 1 94 ? 13.410 10.743 -1.387 1.00 92.50 94 ALA A C 1
ATOM 701 O O . ALA A 1 94 ? 12.819 11.189 -0.406 1.00 92.50 94 ALA A O 1
ATOM 702 N N . ALA A 1 95 ? 13.722 9.450 -1.493 1.00 94.06 95 ALA A N 1
ATOM 703 C CA . ALA A 1 95 ? 13.326 8.442 -0.512 1.00 94.06 95 ALA A CA 1
ATOM 704 C C . ALA A 1 95 ? 13.925 8.715 0.877 1.00 94.06 95 ALA A C 1
ATOM 706 O O . ALA A 1 95 ? 13.190 8.749 1.863 1.00 94.06 95 ALA A O 1
ATOM 707 N N . VAL A 1 96 ? 15.234 8.972 0.975 1.00 95.50 96 VAL A N 1
ATOM 708 C CA . VAL A 1 96 ? 15.894 9.277 2.255 1.00 95.50 96 VAL A CA 1
ATOM 709 C C . VAL A 1 96 ? 15.313 10.542 2.874 1.00 95.50 96 VAL A C 1
ATOM 711 O O . VAL A 1 96 ? 15.002 10.536 4.064 1.00 95.50 96 VAL A O 1
ATOM 714 N N . LEU A 1 97 ? 15.110 11.603 2.087 1.00 95.94 97 LEU A N 1
ATOM 715 C CA . LEU A 1 97 ? 14.535 12.843 2.603 1.00 95.94 97 LEU A CA 1
ATOM 716 C C . LEU A 1 97 ? 13.086 12.645 3.066 1.00 95.94 97 LEU A C 1
ATOM 718 O O . LEU A 1 97 ? 12.740 13.070 4.166 1.00 95.94 97 LEU A O 1
ATOM 722 N N . CYS A 1 98 ? 12.254 11.962 2.275 1.00 96.75 98 CYS A N 1
ATOM 723 C CA . CYS A 1 98 ? 10.874 11.640 2.644 1.00 96.75 98 CYS A CA 1
ATOM 724 C C . CYS A 1 98 ? 10.818 10.811 3.930 1.00 96.75 98 CYS A C 1
ATOM 726 O O . CYS A 1 98 ? 10.033 11.113 4.827 1.00 96.75 98 CYS A O 1
ATOM 728 N N . GLY A 1 99 ? 11.672 9.792 4.041 1.00 96.06 99 GLY A N 1
ATOM 729 C CA . GLY A 1 99 ? 11.763 8.939 5.221 1.00 96.06 99 GLY A CA 1
ATOM 730 C C . GLY A 1 99 ? 12.215 9.709 6.458 1.00 96.06 99 GLY A C 1
ATOM 731 O O . GLY A 1 99 ? 11.581 9.606 7.506 1.00 96.06 99 GLY A O 1
ATOM 732 N N . ALA A 1 100 ? 13.266 10.523 6.332 1.00 96.94 100 ALA A N 1
ATOM 733 C CA . ALA A 1 100 ? 13.801 11.327 7.427 1.00 96.94 100 ALA A CA 1
ATOM 734 C C . ALA A 1 100 ? 12.795 12.381 7.907 1.00 96.94 100 ALA A C 1
ATOM 736 O O . ALA A 1 100 ? 12.552 12.494 9.109 1.00 96.94 100 ALA A O 1
ATOM 737 N N . LEU A 1 101 ? 12.166 13.114 6.984 1.00 96.69 101 LEU A N 1
ATOM 738 C CA . LEU A 1 101 ? 11.149 14.107 7.324 1.00 96.69 101 LEU A CA 1
ATOM 739 C C . LEU A 1 101 ? 9.877 13.455 7.865 1.00 96.69 101 LEU A C 1
ATOM 741 O O . LEU A 1 101 ? 9.284 13.984 8.802 1.00 96.69 101 LEU A O 1
ATOM 745 N N . GLY A 1 102 ? 9.466 12.300 7.339 1.00 94.44 102 GLY A N 1
ATOM 746 C CA . GLY A 1 102 ? 8.317 11.558 7.861 1.00 94.44 102 GLY A CA 1
ATOM 747 C C . GLY A 1 102 ? 8.566 11.044 9.280 1.00 94.44 102 GLY A C 1
ATOM 748 O O . GLY A 1 102 ? 7.724 11.226 10.161 1.00 94.44 102 GLY A O 1
ATOM 749 N N . LEU A 1 103 ? 9.760 10.503 9.537 1.00 94.81 103 LEU A N 1
ATOM 750 C CA . LEU A 1 103 ? 10.185 10.086 10.872 1.00 94.81 103 LEU A CA 1
ATOM 751 C C . LEU A 1 103 ? 10.221 11.274 11.838 1.00 94.81 103 LEU A C 1
ATOM 753 O O . LEU A 1 103 ? 9.634 11.202 12.916 1.00 94.81 103 LEU A O 1
ATOM 757 N N . ALA A 1 104 ? 10.847 12.385 11.437 1.00 94.81 104 ALA A N 1
ATOM 758 C CA . ALA A 1 104 ? 10.887 13.613 12.227 1.00 94.81 104 ALA A CA 1
ATOM 759 C C . ALA A 1 104 ? 9.474 14.135 12.526 1.00 94.81 104 ALA A C 1
ATOM 761 O O . ALA A 1 104 ? 9.176 14.489 13.661 1.00 94.81 104 ALA A O 1
ATOM 762 N N . THR A 1 105 ? 8.573 14.094 11.544 1.00 91.56 105 THR A N 1
ATOM 763 C CA . THR A 1 105 ? 7.169 14.497 11.701 1.00 91.56 105 THR A CA 1
ATOM 764 C C . THR A 1 105 ? 6.462 13.653 12.759 1.00 91.56 105 THR A C 1
ATOM 766 O O . THR A 1 105 ? 5.802 14.208 13.634 1.00 91.56 105 THR A O 1
ATOM 769 N N . GLY A 1 106 ? 6.626 12.327 12.742 1.00 87.81 106 GLY A N 1
ATOM 770 C CA . GLY A 1 106 ? 6.033 11.463 13.768 1.00 87.81 106 GLY A CA 1
ATOM 771 C C . GLY A 1 106 ? 6.616 11.681 15.164 1.00 87.81 106 GLY A C 1
ATOM 772 O O . GLY A 1 106 ? 5.879 11.656 16.149 1.00 87.81 106 GLY A O 1
ATOM 773 N N . LEU A 1 107 ? 7.914 11.985 15.259 1.00 89.44 107 LEU A N 1
ATOM 774 C CA . LEU A 1 107 ? 8.557 12.331 16.528 1.00 89.44 107 LEU A CA 1
ATOM 775 C C . LEU A 1 107 ? 8.073 13.695 17.060 1.00 89.44 107 LEU A C 1
ATOM 777 O O . LEU A 1 107 ? 7.789 13.826 18.252 1.00 89.44 107 LEU A O 1
ATOM 781 N N . SER A 1 108 ? 7.895 14.692 16.191 1.00 88.88 108 SER A N 1
ATOM 782 C CA . SER A 1 108 ? 7.595 16.079 16.578 1.00 88.88 108 SER A CA 1
ATOM 783 C C . SER A 1 108 ? 6.104 16.417 16.708 1.00 88.88 108 SER A C 1
ATOM 785 O O . SER A 1 108 ? 5.752 17.205 17.581 1.00 88.88 108 SER A O 1
ATOM 787 N N . ILE A 1 109 ? 5.213 15.847 15.885 1.00 83.75 109 ILE A N 1
ATOM 788 C CA . ILE A 1 109 ? 3.792 16.250 15.834 1.00 83.75 109 ILE A CA 1
ATOM 789 C C . ILE A 1 109 ? 2.879 15.416 16.740 1.00 83.75 109 ILE A C 1
ATOM 791 O O . ILE A 1 109 ? 2.555 14.264 16.451 1.00 83.75 109 ILE A O 1
ATOM 795 N N . GLU A 1 110 ? 2.472 16.042 17.843 1.00 77.19 110 GLU A N 1
ATOM 796 C CA . GLU A 1 110 ? 1.114 16.178 18.415 1.00 77.19 110 GLU A CA 1
ATOM 797 C C . GLU A 1 110 ? -0.133 15.479 17.836 1.00 77.19 110 GLU A C 1
ATOM 799 O O . GLU A 1 110 ? -1.149 16.165 17.797 1.00 77.19 110 GLU A O 1
ATOM 804 N N . PHE A 1 111 ? -0.168 14.232 17.346 1.00 72.31 111 PHE A N 1
ATOM 805 C CA . PHE A 1 111 ? -1.457 13.698 16.855 1.00 72.31 111 PHE A CA 1
ATOM 806 C C . PHE A 1 111 ? -2.484 13.507 17.999 1.00 72.31 111 PHE A C 1
ATOM 808 O O . PHE A 1 111 ? -2.130 12.949 19.035 1.00 72.31 111 PHE A O 1
ATOM 815 N N . PRO A 1 112 ? -3.766 13.895 17.822 1.00 60.38 112 PRO A N 1
ATOM 816 C CA . PRO A 1 112 ? -4.838 13.745 18.819 1.00 60.38 112 PRO A CA 1
ATOM 817 C C . PRO A 1 112 ? -5.015 12.326 19.385 1.00 60.38 112 PRO A C 1
ATOM 819 O O . PRO A 1 112 ? -5.548 12.159 20.476 1.00 60.38 112 PRO A O 1
ATOM 822 N N . SER A 1 113 ? -4.561 11.304 18.652 1.00 59.53 113 SER A N 1
ATOM 823 C CA . SER A 1 113 ? -4.558 9.891 19.050 1.00 59.53 113 SER A CA 1
ATOM 824 C C . SER A 1 113 ? -3.169 9.359 19.448 1.00 59.53 113 SER A C 1
ATOM 826 O O . SER A 1 113 ? -2.956 8.140 19.424 1.00 59.53 113 SER A O 1
ATOM 828 N N . ARG A 1 114 ? -2.204 10.241 19.761 1.00 53.50 114 ARG A N 1
ATOM 829 C CA . ARG A 1 114 ? -0.824 9.881 20.134 1.00 53.50 114 ARG A CA 1
ATOM 830 C C . ARG A 1 114 ? -0.809 8.869 21.269 1.00 53.50 114 ARG A C 1
ATOM 832 O O . ARG A 1 114 ? -1.578 8.972 22.224 1.00 53.50 114 ARG A O 1
ATOM 839 N N . CYS A 1 115 ? 0.130 7.928 21.201 1.00 57.41 115 CYS A N 1
ATOM 840 C CA . CYS A 1 115 ? 0.318 6.893 22.225 1.00 57.41 115 CYS A CA 1
ATOM 841 C C . CYS A 1 115 ? -0.795 5.845 22.315 1.00 57.41 115 CYS A C 1
ATOM 843 O O . CYS A 1 115 ? -0.801 5.047 23.255 1.00 57.41 115 CYS A O 1
ATOM 845 N N . THR A 1 116 ? -1.682 5.776 21.325 1.00 55.12 116 THR A N 1
ATOM 846 C CA . THR A 1 116 ? -2.414 4.543 21.064 1.00 55.12 116 THR A CA 1
ATOM 847 C C . THR A 1 116 ? -1.529 3.716 20.137 1.00 55.12 116 THR A C 1
ATOM 849 O O . THR A 1 116 ? -1.331 4.062 18.976 1.00 55.12 116 THR A O 1
ATOM 852 N N . ALA A 1 117 ? -0.971 2.601 20.614 1.00 57.19 117 ALA A N 1
ATOM 853 C CA . ALA A 1 117 ? -0.222 1.647 19.779 1.00 57.19 117 ALA A CA 1
ATOM 854 C C . ALA A 1 117 ? -1.008 1.165 18.528 1.00 57.19 117 ALA A C 1
ATOM 856 O O . ALA A 1 117 ? -0.483 0.445 17.682 1.00 57.19 117 ALA A O 1
ATOM 857 N N . ASN A 1 118 ? -2.262 1.601 18.404 1.00 73.94 118 ASN A N 1
ATOM 858 C CA . ASN A 1 118 ? -3.177 1.522 17.288 1.00 73.94 118 ASN A CA 1
ATOM 859 C C . ASN A 1 118 ? -2.542 1.841 15.931 1.00 73.94 118 ASN A C 1
ATOM 861 O O . ASN A 1 118 ? -2.741 1.035 15.039 1.00 73.94 118 ASN A O 1
ATOM 865 N N . VAL A 1 119 ? -1.795 2.933 15.715 1.00 80.19 119 VAL A N 1
ATOM 866 C CA . VAL A 1 119 ? -1.283 3.245 14.353 1.00 80.19 119 VAL A CA 1
ATOM 867 C C . VAL A 1 119 ? -0.323 2.167 13.823 1.00 80.19 119 VAL A C 1
ATOM 869 O O . VAL A 1 119 ? -0.629 1.572 12.783 1.00 80.19 119 VAL A O 1
ATOM 872 N N . PRO A 1 120 ? 0.798 1.849 14.506 1.00 85.19 120 PRO A N 1
ATOM 873 C CA . PRO A 1 120 ? 1.697 0.793 14.051 1.00 85.19 120 PRO A CA 1
ATOM 874 C C . PRO A 1 120 ? 1.044 -0.590 14.098 1.00 85.19 120 PRO A C 1
ATOM 876 O O . PRO A 1 120 ? 1.275 -1.386 13.194 1.00 85.19 120 PRO A O 1
ATOM 879 N N . ALA A 1 121 ? 0.180 -0.877 15.079 1.00 86.81 121 ALA A N 1
ATOM 880 C CA . ALA A 1 121 ? -0.545 -2.145 15.123 1.00 86.81 121 ALA A CA 1
ATOM 881 C C . ALA A 1 121 ? -1.513 -2.294 13.939 1.00 86.81 121 ALA A C 1
ATOM 883 O O . ALA A 1 121 ? -1.531 -3.337 13.297 1.00 86.81 121 ALA A O 1
ATOM 884 N N . LYS A 1 122 ? -2.284 -1.254 13.601 1.00 88.50 122 LYS A N 1
ATOM 885 C CA . LYS A 1 122 ? -3.216 -1.235 12.463 1.00 88.50 122 LYS A CA 1
ATOM 886 C C . LYS A 1 122 ? -2.454 -1.405 11.146 1.00 88.50 122 LYS A C 1
ATOM 888 O O . LYS A 1 122 ? -2.853 -2.234 10.331 1.00 88.50 122 LYS A O 1
ATOM 893 N N . ALA A 1 123 ? -1.339 -0.695 10.966 1.00 91.38 123 ALA A N 1
ATOM 894 C CA . ALA A 1 123 ? -0.476 -0.854 9.794 1.00 91.38 123 ALA A CA 1
ATOM 895 C C . ALA A 1 123 ? 0.111 -2.274 9.705 1.00 91.38 123 ALA A C 1
ATOM 897 O O . ALA A 1 123 ? 0.063 -2.889 8.644 1.00 91.38 123 ALA A O 1
ATOM 898 N N . LEU A 1 124 ? 0.599 -2.827 10.821 1.00 91.88 124 LEU A N 1
ATOM 899 C CA . LEU A 1 124 ? 1.151 -4.181 10.879 1.00 91.88 124 LEU A CA 1
ATOM 900 C C . LEU A 1 124 ? 0.092 -5.246 10.586 1.00 91.88 124 LEU A C 1
ATOM 902 O O . LEU A 1 124 ? 0.365 -6.179 9.841 1.00 91.88 124 LEU A O 1
ATOM 906 N N . VAL A 1 125 ? -1.119 -5.114 11.129 1.00 93.56 125 VAL A N 1
ATOM 907 C CA . VAL A 1 125 ? -2.219 -6.036 10.820 1.00 93.56 125 VAL A CA 1
ATOM 908 C C . VAL A 1 125 ? -2.552 -5.974 9.338 1.00 93.56 125 VAL A C 1
ATOM 910 O O . VAL A 1 125 ? -2.657 -7.026 8.723 1.00 93.56 125 VAL A O 1
ATOM 913 N N . GLY A 1 126 ? -2.637 -4.771 8.757 1.00 94.81 126 GLY A N 1
ATOM 914 C CA . GLY A 1 126 ? -2.824 -4.596 7.315 1.00 94.81 126 GLY A CA 1
ATOM 915 C C . GLY A 1 126 ? -1.704 -5.228 6.488 1.00 94.81 126 GLY A C 1
ATOM 916 O O . GLY A 1 126 ? -1.966 -5.854 5.463 1.00 94.81 126 GLY A O 1
ATOM 917 N N . ALA A 1 127 ? -0.458 -5.114 6.951 1.00 95.38 127 ALA A N 1
ATOM 918 C CA . ALA A 1 127 ? 0.700 -5.745 6.331 1.00 95.38 127 ALA A CA 1
ATOM 919 C C . ALA A 1 127 ? 0.599 -7.277 6.383 1.00 95.38 127 ALA A C 1
ATOM 921 O O . ALA A 1 127 ? 0.787 -7.937 5.368 1.00 95.38 127 ALA A O 1
ATOM 922 N N . LEU A 1 128 ? 0.260 -7.844 7.543 1.00 96.56 128 LEU A N 1
ATOM 923 C CA . LEU A 1 128 ? 0.144 -9.289 7.755 1.00 96.56 128 LEU A CA 1
ATOM 924 C C . LEU A 1 128 ? -1.037 -9.896 6.992 1.00 96.56 128 LEU A C 1
ATOM 926 O O . LEU A 1 128 ? -0.888 -10.950 6.377 1.00 96.56 128 LEU A O 1
ATOM 930 N N . SER A 1 129 ? -2.200 -9.241 6.995 1.00 96.69 129 SER A N 1
ATOM 931 C CA . SER A 1 129 ? -3.359 -9.684 6.214 1.00 96.69 129 SER A CA 1
ATOM 932 C C . SER A 1 129 ? -3.095 -9.562 4.710 1.00 96.69 129 SER A C 1
ATOM 934 O O . SER A 1 129 ? -3.482 -10.446 3.938 1.00 96.69 129 SER A O 1
ATOM 936 N N . GLY A 1 130 ? -2.359 -8.523 4.303 1.00 97.19 130 GLY A N 1
ATOM 937 C CA . GLY A 1 130 ? -1.870 -8.344 2.941 1.00 97.19 130 GLY A CA 1
ATOM 938 C C . GLY A 1 130 ? -0.910 -9.458 2.535 1.00 97.19 130 GLY A C 1
ATOM 939 O O . GLY A 1 130 ? -1.129 -10.106 1.517 1.00 97.19 130 GLY A O 1
ATOM 940 N N . ALA A 1 131 ? 0.092 -9.752 3.365 1.00 97.88 131 ALA A N 1
ATOM 941 C CA . ALA A 1 131 ? 1.050 -10.834 3.156 1.00 97.88 131 ALA A CA 1
ATOM 942 C C . ALA A 1 131 ? 0.356 -12.196 3.043 1.00 97.88 131 ALA A C 1
ATOM 944 O O . ALA A 1 131 ? 0.649 -12.957 2.125 1.00 97.88 131 ALA A O 1
ATOM 945 N N . ALA A 1 132 ? -0.596 -12.490 3.934 1.00 97.69 132 ALA A N 1
ATOM 946 C CA . ALA A 1 132 ? -1.361 -13.734 3.905 1.00 97.69 132 ALA A CA 1
ATOM 947 C C . ALA A 1 132 ? -2.164 -13.875 2.603 1.00 97.69 132 ALA A C 1
ATOM 949 O O . ALA A 1 132 ? -2.126 -14.921 1.959 1.00 97.69 132 ALA A O 1
ATOM 950 N N . SER A 1 133 ? -2.839 -12.806 2.174 1.00 97.25 133 SER A N 1
ATOM 951 C CA . SER A 1 133 ? -3.615 -12.808 0.927 1.00 97.25 133 SER A CA 1
ATOM 952 C C . SER A 1 133 ? -2.700 -12.896 -0.306 1.00 97.25 133 SER A C 1
ATOM 954 O O . SER A 1 133 ? -2.966 -13.658 -1.233 1.00 97.25 133 SER A O 1
ATOM 956 N N . GLY A 1 134 ? -1.572 -12.185 -0.299 1.00 97.31 134 GLY A N 1
ATOM 957 C CA . GLY A 1 134 ? -0.550 -12.262 -1.343 1.00 97.31 134 GLY A CA 1
ATOM 958 C C . GLY A 1 134 ? 0.130 -13.630 -1.415 1.00 97.31 134 GLY A C 1
ATOM 959 O O . GLY A 1 134 ? 0.476 -14.077 -2.504 1.00 97.31 134 GLY A O 1
ATOM 960 N N . ALA A 1 135 ? 0.266 -14.340 -0.291 1.00 97.69 135 ALA A N 1
ATOM 961 C CA . ALA A 1 135 ? 0.796 -15.703 -0.262 1.00 97.69 135 ALA A CA 1
ATOM 962 C C . ALA A 1 135 ? -0.141 -16.682 -0.974 1.00 97.69 135 ALA A C 1
ATOM 964 O O . ALA A 1 135 ? 0.332 -17.542 -1.712 1.00 97.69 135 ALA A O 1
ATOM 965 N N . VAL A 1 136 ? -1.460 -16.507 -0.834 1.00 97.12 136 VAL A N 1
ATOM 966 C CA . VAL A 1 136 ? -2.440 -17.288 -1.604 1.00 97.12 136 VAL A CA 1
ATOM 967 C C . VAL A 1 136 ? -2.275 -17.035 -3.104 1.00 97.12 136 VAL A C 1
ATOM 969 O O . VAL A 1 136 ? -2.197 -17.991 -3.870 1.00 97.12 136 VAL A O 1
ATOM 972 N N . LEU A 1 137 ? -2.150 -15.774 -3.536 1.00 96.19 137 LEU A N 1
ATOM 973 C CA . LEU A 1 137 ? -1.920 -15.462 -4.954 1.00 96.19 137 LEU A CA 1
ATOM 974 C C . LEU A 1 137 ? -0.582 -15.997 -5.474 1.00 96.19 137 LEU A C 1
ATOM 976 O O . LEU A 1 137 ? -0.525 -16.517 -6.585 1.00 96.19 137 LEU A O 1
ATOM 980 N N . SER A 1 138 ? 0.472 -15.911 -4.664 1.00 96.38 138 SER A N 1
ATOM 981 C CA . SER A 1 138 ? 1.784 -16.474 -4.985 1.00 96.38 138 SER A CA 1
ATOM 982 C C . SER A 1 138 ? 1.693 -17.982 -5.218 1.00 96.38 138 SER A C 1
ATOM 984 O O . SER A 1 138 ? 2.131 -18.464 -6.260 1.00 96.38 138 SER A O 1
ATOM 986 N N . LEU A 1 139 ? 1.024 -18.720 -4.323 1.00 96.38 139 LEU A N 1
ATOM 987 C CA . LEU A 1 139 ? 0.795 -20.159 -4.484 1.00 96.38 139 LEU A CA 1
ATOM 988 C C . LEU A 1 139 ? 0.016 -20.478 -5.764 1.00 96.38 139 LEU A C 1
ATOM 990 O O . LEU A 1 139 ? 0.399 -21.380 -6.503 1.00 96.38 139 LEU A O 1
ATOM 994 N N . VAL A 1 140 ? -1.048 -19.726 -6.056 1.00 94.94 140 VAL A N 1
ATOM 995 C CA . VAL A 1 140 ? -1.843 -19.916 -7.281 1.00 94.94 140 VAL A CA 1
ATOM 996 C C . VAL A 1 140 ? -1.003 -19.654 -8.537 1.00 94.94 140 VAL A C 1
ATOM 998 O O . VAL A 1 140 ? -1.073 -20.431 -9.488 1.00 94.94 140 VAL A O 1
ATOM 1001 N N . SER A 1 141 ? -0.160 -18.619 -8.524 1.00 93.31 141 SER A N 1
ATOM 1002 C CA . SER A 1 141 ? 0.773 -18.323 -9.618 1.00 93.31 141 SER A CA 1
ATOM 1003 C C . SER A 1 141 ? 1.804 -19.443 -9.815 1.00 93.31 141 SER A C 1
ATOM 1005 O O . SER A 1 141 ? 2.044 -19.878 -10.940 1.00 93.31 141 SER A O 1
ATOM 1007 N N . MET A 1 142 ? 2.353 -19.995 -8.726 1.00 93.44 142 MET A N 1
ATOM 1008 C CA . MET A 1 142 ? 3.304 -21.117 -8.780 1.00 93.44 142 MET A CA 1
ATOM 1009 C C . MET A 1 142 ? 2.688 -22.406 -9.341 1.00 93.44 142 MET A C 1
ATOM 1011 O O . MET A 1 142 ? 3.407 -23.225 -9.908 1.00 93.44 142 MET A O 1
ATOM 1015 N N . LEU A 1 143 ? 1.369 -22.580 -9.229 1.00 94.38 143 LEU A N 1
ATOM 1016 C CA . LEU A 1 143 ? 0.636 -23.690 -9.848 1.00 94.38 143 LEU A CA 1
ATOM 1017 C C . LEU A 1 143 ? 0.411 -23.500 -11.362 1.00 94.38 143 LEU A C 1
ATOM 1019 O O . LEU A 1 143 ? -0.217 -24.346 -11.995 1.00 94.38 143 LEU A O 1
ATOM 1023 N N . GLY A 1 144 ? 0.913 -22.411 -11.953 1.00 87.50 144 GLY A N 1
ATOM 1024 C CA . GLY A 1 144 ? 0.805 -22.122 -13.385 1.00 87.50 144 GLY A CA 1
ATOM 1025 C C . GLY A 1 144 ? -0.540 -21.527 -13.803 1.00 87.50 144 GLY A C 1
ATOM 1026 O O . GLY A 1 144 ? -0.814 -21.413 -14.998 1.00 87.50 144 GLY A O 1
ATOM 1027 N N . ALA A 1 145 ? -1.392 -21.137 -12.850 1.00 85.69 145 ALA A N 1
ATOM 1028 C CA . ALA A 1 145 ? -2.637 -20.451 -13.162 1.00 85.69 145 ALA A CA 1
ATOM 1029 C C . ALA A 1 145 ? -2.343 -18.987 -13.526 1.00 85.69 145 ALA A C 1
ATOM 1031 O O . ALA A 1 145 ? -1.890 -18.203 -12.693 1.00 85.69 145 ALA A O 1
ATOM 1032 N N . GLY A 1 146 ? -2.623 -18.608 -14.776 1.00 82.94 146 GLY A N 1
ATOM 1033 C CA . GLY A 1 146 ? -2.545 -17.217 -15.215 1.00 82.94 146 GLY A CA 1
ATOM 1034 C C . GLY A 1 146 ? -3.570 -16.359 -14.473 1.00 82.94 146 GLY A C 1
ATOM 1035 O O . GLY A 1 146 ? -4.765 -16.423 -14.760 1.00 82.94 146 GLY A O 1
ATOM 1036 N N . LEU A 1 147 ? -3.111 -15.561 -13.511 1.00 87.44 147 LEU A N 1
ATOM 1037 C CA . LEU A 1 147 ? -3.951 -14.632 -12.761 1.00 87.44 147 LEU A CA 1
ATOM 1038 C C . LEU A 1 147 ? -4.026 -13.291 -13.487 1.00 87.44 147 LEU A C 1
ATOM 1040 O O . LEU A 1 147 ? -3.012 -12.629 -13.694 1.00 87.44 147 LEU A O 1
ATOM 1044 N N . SER A 1 148 ? -5.237 -12.860 -13.839 1.00 93.50 148 SER A N 1
ATOM 1045 C CA . SER A 1 148 ? -5.430 -11.495 -14.322 1.00 93.50 148 SER A CA 1
ATOM 1046 C C . SER A 1 148 ? -5.301 -10.496 -13.169 1.00 93.50 148 SER A C 1
ATOM 1048 O O . SER A 1 148 ? -5.710 -10.770 -12.037 1.00 93.50 148 SER A O 1
ATOM 1050 N N . SER A 1 149 ? -4.784 -9.302 -13.467 1.00 92.81 149 SER A N 1
ATOM 1051 C CA . SER A 1 149 ? -4.684 -8.188 -12.513 1.00 92.81 149 SER A CA 1
ATOM 1052 C C . SER A 1 149 ? -6.035 -7.847 -11.875 1.00 92.81 149 SER A C 1
ATOM 1054 O O . SER A 1 149 ? -6.114 -7.584 -10.678 1.00 92.81 149 SER A O 1
ATOM 1056 N N . VAL A 1 150 ? -7.113 -7.931 -12.660 1.00 95.62 150 VAL A N 1
ATOM 1057 C CA . VAL A 1 150 ? -8.499 -7.721 -12.223 1.00 95.62 150 VAL A CA 1
ATOM 1058 C C . VAL A 1 150 ? -8.883 -8.687 -11.104 1.00 95.62 150 VAL A C 1
ATOM 1060 O O . VAL A 1 150 ? -9.379 -8.241 -10.067 1.00 95.62 150 VAL A O 1
ATOM 1063 N N . VAL A 1 151 ? -8.638 -9.988 -11.300 1.00 95.81 151 VAL A N 1
ATOM 1064 C CA . VAL A 1 151 ? -8.972 -11.042 -10.329 1.00 95.81 151 VAL A CA 1
ATOM 1065 C C . VAL A 1 151 ? -8.079 -10.941 -9.099 1.00 95.81 151 VAL A C 1
ATOM 1067 O O . VAL A 1 151 ? -8.587 -11.004 -7.982 1.00 95.81 151 VAL A O 1
ATOM 1070 N N . ALA A 1 152 ? -6.775 -10.728 -9.292 1.00 96.12 152 ALA A N 1
ATOM 1071 C CA . ALA A 1 152 ? -5.823 -10.562 -8.198 1.00 96.12 152 ALA A CA 1
ATOM 1072 C C . ALA A 1 152 ? -6.220 -9.395 -7.281 1.00 96.12 152 ALA A C 1
ATOM 1074 O O . ALA A 1 152 ? -6.317 -9.568 -6.068 1.00 96.12 152 ALA A O 1
ATOM 1075 N N . VAL A 1 153 ? -6.525 -8.226 -7.850 1.00 97.31 153 VAL A N 1
ATOM 1076 C CA . VAL A 1 153 ? -6.934 -7.047 -7.076 1.00 97.31 153 VAL A CA 1
ATOM 1077 C C . VAL A 1 153 ? -8.286 -7.251 -6.404 1.00 97.31 153 VAL A C 1
ATOM 1079 O O . VAL A 1 153 ? -8.415 -6.929 -5.225 1.00 97.31 153 VAL A O 1
ATOM 1082 N N . ALA A 1 154 ? -9.279 -7.806 -7.103 1.00 97.31 154 ALA A N 1
ATOM 1083 C CA . ALA A 1 154 ? -10.587 -8.060 -6.504 1.00 97.31 154 ALA A CA 1
ATOM 1084 C C . ALA A 1 154 ? -10.473 -9.018 -5.306 1.00 97.31 154 ALA A C 1
ATOM 1086 O O . ALA A 1 154 ? -11.020 -8.745 -4.237 1.00 97.31 154 ALA A O 1
ATOM 1087 N N . PHE A 1 155 ? -9.696 -10.095 -5.459 1.00 97.19 155 PHE A N 1
ATOM 1088 C CA . PHE A 1 155 ? -9.393 -11.033 -4.383 1.00 97.19 155 PHE A CA 1
ATOM 1089 C C . PHE A 1 155 ? -8.690 -10.341 -3.215 1.00 97.19 155 PHE A C 1
ATOM 1091 O O . PHE A 1 155 ? -9.150 -10.455 -2.080 1.00 97.19 155 PHE A O 1
ATOM 1098 N N . LEU A 1 156 ? -7.607 -9.603 -3.478 1.00 97.06 156 LEU A N 1
ATOM 1099 C CA . LEU A 1 156 ? -6.843 -8.936 -2.428 1.00 97.06 156 LEU A CA 1
ATOM 1100 C C . LEU A 1 156 ? -7.700 -7.924 -1.683 1.00 97.06 156 LEU A C 1
ATOM 1102 O O . LEU A 1 156 ? -7.778 -8.011 -0.467 1.00 97.06 156 LEU A O 1
ATOM 1106 N N . VAL A 1 157 ? -8.379 -7.006 -2.369 1.00 96.75 157 VAL A N 1
ATOM 1107 C CA . VAL A 1 157 ? -9.183 -5.963 -1.713 1.00 96.75 157 VAL A CA 1
ATOM 1108 C C . VAL A 1 157 ? -10.275 -6.577 -0.835 1.00 96.75 157 VAL A C 1
ATOM 1110 O O . VAL A 1 157 ? -10.460 -6.133 0.299 1.00 96.75 157 VAL A O 1
ATOM 1113 N N . SER A 1 158 ? -10.950 -7.628 -1.307 1.00 96.44 158 SER A N 1
ATOM 1114 C CA . SER A 1 158 ? -11.987 -8.300 -0.522 1.00 96.44 158 SER A CA 1
ATOM 1115 C C . SER A 1 158 ? -11.428 -9.120 0.637 1.00 96.44 158 SER A C 1
ATOM 1117 O O . SER A 1 158 ? -11.804 -8.900 1.789 1.00 96.44 158 SER A O 1
ATOM 1119 N N . VAL A 1 159 ? -10.520 -10.056 0.366 1.00 96.00 159 VAL A N 1
ATOM 1120 C CA . VAL A 1 159 ? -10.030 -11.011 1.370 1.00 96.00 159 VAL A CA 1
ATOM 1121 C C . 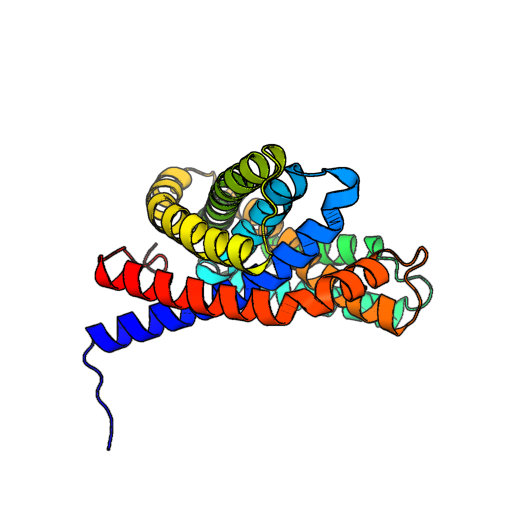VAL A 1 159 ? -9.137 -10.325 2.396 1.00 96.00 159 VAL A C 1
ATOM 1123 O O . VAL A 1 159 ? -9.362 -10.491 3.596 1.00 96.00 159 VAL A O 1
ATOM 1126 N N . ASN A 1 160 ? -8.195 -9.485 1.954 1.00 95.56 160 ASN A N 1
ATOM 1127 C CA . ASN A 1 160 ? -7.381 -8.672 2.860 1.00 95.56 160 ASN A CA 1
ATOM 1128 C C . ASN A 1 160 ? -8.280 -7.799 3.737 1.00 95.56 160 ASN A C 1
ATOM 1130 O O . ASN A 1 160 ? -8.065 -7.703 4.941 1.00 95.56 160 ASN A O 1
ATOM 1134 N N . GLY A 1 161 ? -9.318 -7.207 3.140 1.00 92.56 161 GLY A N 1
ATOM 1135 C CA . GLY A 1 161 ? -10.257 -6.351 3.840 1.00 92.56 161 GLY A CA 1
ATOM 1136 C C . GLY A 1 161 ? -10.987 -7.052 4.979 1.00 92.56 161 GLY A C 1
ATOM 1137 O O . GLY A 1 161 ? -10.977 -6.577 6.116 1.00 92.56 161 GLY A O 1
ATOM 1138 N N . VAL A 1 162 ? -11.570 -8.216 4.697 1.00 94.38 162 VAL A N 1
ATOM 1139 C CA . VAL A 1 162 ? -12.277 -9.024 5.701 1.00 94.38 162 VAL A CA 1
ATOM 1140 C C . VAL A 1 162 ? -11.324 -9.495 6.800 1.00 94.38 162 VAL A C 1
ATOM 1142 O O . VAL A 1 162 ? -11.634 -9.328 7.981 1.00 94.38 162 VAL A O 1
ATOM 1145 N N . ILE A 1 163 ? -10.152 -10.031 6.438 1.00 94.94 163 ILE A N 1
ATOM 1146 C CA . ILE A 1 163 ? -9.149 -10.493 7.413 1.00 94.94 163 ILE A CA 1
ATOM 1147 C C . ILE A 1 163 ? -8.702 -9.330 8.302 1.00 94.94 163 ILE A C 1
ATOM 1149 O O . ILE A 1 163 ? -8.627 -9.482 9.524 1.00 94.94 163 ILE A O 1
ATOM 1153 N N . TYR A 1 164 ? -8.440 -8.163 7.713 1.00 94.06 164 TYR A N 1
ATOM 1154 C CA . TYR A 1 164 ? -8.042 -6.962 8.436 1.00 94.06 164 TYR A CA 1
ATOM 1155 C C . TYR A 1 164 ? -9.106 -6.548 9.457 1.00 94.06 164 TYR A C 1
ATOM 1157 O O . TYR A 1 164 ? -8.799 -6.439 10.643 1.00 94.06 164 TYR A O 1
ATOM 1165 N N . VAL A 1 165 ? -10.369 -6.386 9.045 1.00 92.12 165 VAL A N 1
ATOM 1166 C CA . VAL A 1 165 ? -11.442 -5.950 9.960 1.00 92.12 165 VAL A CA 1
ATOM 1167 C C . VAL A 1 165 ? -11.694 -6.970 11.066 1.00 92.12 165 VAL A C 1
ATOM 1169 O O . VAL A 1 165 ? -11.885 -6.587 12.221 1.00 92.12 165 VAL A O 1
ATOM 1172 N N . ALA A 1 166 ? -11.643 -8.264 10.743 1.00 92.44 166 ALA A N 1
ATOM 1173 C CA . ALA A 1 166 ? -11.838 -9.333 11.718 1.00 92.44 166 ALA A CA 1
ATOM 1174 C C . ALA A 1 166 ? -10.714 -9.397 12.769 1.00 92.44 166 ALA A C 1
ATOM 1176 O O . ALA A 1 166 ? -10.960 -9.761 13.920 1.00 92.44 166 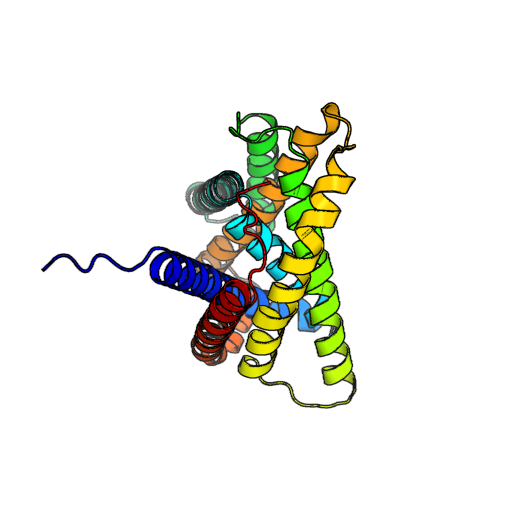ALA A O 1
ATOM 1177 N N . SER A 1 167 ? -9.479 -9.051 12.396 1.00 91.94 167 SER A N 1
ATOM 1178 C CA . SER A 1 167 ? -8.300 -9.224 13.254 1.00 91.94 167 SER A CA 1
ATOM 1179 C C . SER A 1 167 ? -7.865 -7.951 13.980 1.00 91.94 167 SER A C 1
ATOM 1181 O O . SER A 1 167 ? -7.436 -8.028 15.137 1.00 91.94 167 SER A O 1
ATOM 1183 N N . VAL A 1 168 ? -8.003 -6.776 13.358 1.00 89.75 168 VAL A N 1
ATOM 1184 C CA . VAL A 1 168 ? -7.371 -5.539 13.838 1.00 89.75 168 VAL A CA 1
ATOM 1185 C C . VAL A 1 168 ? -7.848 -5.126 15.219 1.00 89.75 168 VAL A C 1
ATOM 1187 O O . VAL A 1 168 ? -7.035 -4.695 16.027 1.00 89.75 168 VAL A O 1
ATOM 1190 N N . ARG A 1 169 ? -9.131 -5.325 15.541 1.00 85.81 169 ARG A N 1
ATOM 1191 C CA . ARG A 1 169 ? -9.666 -5.003 16.869 1.00 85.81 169 ARG A CA 1
ATOM 1192 C C . ARG A 1 169 ? -8.987 -5.825 17.956 1.00 85.81 169 ARG A C 1
ATOM 1194 O O . ARG A 1 169 ? -8.544 -5.272 18.958 1.00 85.81 169 ARG A O 1
ATOM 1201 N N . LYS A 1 170 ? -8.875 -7.139 17.747 1.00 85.94 170 LYS A N 1
ATOM 1202 C CA . LYS A 1 170 ? -8.230 -8.046 18.702 1.00 85.94 170 LYS A CA 1
ATOM 1203 C C . LYS A 1 170 ? -6.763 -7.670 18.888 1.00 85.94 170 LYS A C 1
ATOM 1205 O O . LYS A 1 170 ? -6.315 -7.550 20.023 1.00 85.94 170 LYS A O 1
ATOM 1210 N N . VAL A 1 171 ? -6.055 -7.425 17.785 1.00 84.44 171 VAL A N 1
ATOM 1211 C CA . VAL A 1 171 ? -4.633 -7.069 17.820 1.00 84.44 171 VAL A CA 1
ATOM 1212 C C . VAL A 1 171 ? -4.411 -5.703 18.468 1.00 84.44 171 VAL A C 1
ATOM 1214 O O . VAL A 1 171 ? -3.548 -5.595 19.332 1.00 84.44 171 VAL A O 1
ATOM 1217 N N . ALA A 1 172 ? -5.210 -4.687 18.134 1.00 79.50 172 ALA A N 1
ATOM 1218 C CA . ALA A 1 172 ? -5.118 -3.352 18.725 1.00 79.50 172 ALA A CA 1
ATOM 1219 C C . ALA A 1 172 ? -5.346 -3.383 20.244 1.00 79.50 172 ALA A C 1
ATOM 1221 O O . ALA A 1 172 ? -4.548 -2.822 20.992 1.00 79.50 172 ALA A O 1
ATOM 1222 N N . MET A 1 173 ? -6.357 -4.125 20.717 1.00 78.00 173 MET A N 1
ATOM 1223 C CA . MET A 1 173 ? -6.601 -4.298 22.156 1.00 78.00 173 MET A CA 1
ATOM 1224 C C . MET A 1 173 ? -5.433 -5.000 22.863 1.00 78.00 173 MET A C 1
ATOM 1226 O O . MET A 1 173 ? -5.056 -4.603 23.961 1.00 78.00 173 MET A O 1
ATOM 1230 N N . THR A 1 174 ? -4.815 -6.008 22.237 1.00 76.69 174 THR A N 1
ATOM 1231 C CA . THR A 1 174 ? -3.634 -6.683 22.810 1.00 76.69 174 THR A CA 1
ATOM 1232 C C . THR A 1 174 ? -2.351 -5.852 22.718 1.00 76.69 174 THR A C 1
ATOM 1234 O O . THR A 1 174 ? -1.479 -5.967 23.575 1.00 76.69 174 THR A O 1
ATOM 1237 N N . ALA A 1 175 ? -2.231 -4.992 21.703 1.00 71.62 175 ALA A N 1
ATOM 1238 C CA . ALA A 1 175 ? -1.061 -4.149 21.462 1.00 71.62 175 ALA A CA 1
ATOM 1239 C C . ALA A 1 175 ? -1.006 -2.914 22.378 1.00 71.62 175 ALA A C 1
ATOM 1241 O O . ALA A 1 175 ? 0.029 -2.248 22.433 1.00 71.62 175 ALA A O 1
ATOM 1242 N N . GLY A 1 176 ? -2.060 -2.646 23.161 1.00 60.56 176 GLY A N 1
ATOM 1243 C CA . GLY A 1 176 ? -2.098 -1.594 24.187 1.00 60.56 176 GLY A CA 1
ATOM 1244 C C . GLY A 1 176 ? -1.018 -1.701 25.279 1.00 60.56 176 GLY A C 1
ATOM 1245 O O . GLY A 1 176 ? -0.907 -0.803 26.108 1.00 60.56 176 GLY A O 1
ATOM 1246 N N . GLY A 1 177 ? -0.203 -2.764 25.276 1.00 59.44 177 GLY A N 1
ATOM 1247 C CA . GLY A 1 177 ? 0.949 -2.955 26.162 1.00 59.44 177 GLY A CA 1
ATOM 1248 C C . GLY A 1 177 ? 2.291 -2.392 25.665 1.00 59.44 177 GLY A C 1
ATOM 1249 O O . GLY A 1 177 ? 3.295 -2.565 26.356 1.00 59.44 177 GLY A O 1
ATOM 1250 N N . LEU A 1 178 ? 2.367 -1.748 24.490 1.00 64.38 178 LEU A N 1
ATOM 1251 C CA . LEU A 1 178 ? 3.628 -1.154 24.020 1.00 64.38 178 LEU A CA 1
ATOM 1252 C C . LEU A 1 178 ? 4.084 -0.019 24.961 1.00 64.38 178 LEU A C 1
ATOM 1254 O O . LEU A 1 178 ? 3.301 0.890 25.249 1.00 64.38 178 LEU A O 1
ATOM 1258 N N . PRO A 1 179 ? 5.347 -0.014 25.437 1.00 70.12 179 PRO A N 1
ATOM 1259 C CA . PRO A 1 179 ? 5.822 1.036 26.329 1.00 70.12 179 PRO A CA 1
ATOM 1260 C C . PRO A 1 179 ? 5.729 2.405 25.645 1.00 70.12 179 PRO A C 1
ATOM 1262 O O . PRO A 1 179 ? 6.292 2.585 24.565 1.00 70.12 179 PRO A O 1
ATOM 1265 N N . ARG A 1 180 ? 5.091 3.386 26.304 1.00 73.12 180 ARG A N 1
ATOM 1266 C CA . ARG A 1 180 ? 4.843 4.749 25.777 1.00 73.12 180 ARG A CA 1
ATOM 1267 C C . ARG A 1 180 ? 6.061 5.407 25.111 1.00 73.12 180 ARG A C 1
ATOM 1269 O O . ARG A 1 180 ? 5.898 6.123 24.132 1.00 73.12 180 ARG A O 1
ATOM 1276 N N . ARG A 1 181 ? 7.280 5.111 25.581 1.00 78.00 181 ARG A N 1
ATOM 1277 C CA . ARG A 1 181 ? 8.544 5.624 25.017 1.00 78.00 181 ARG A CA 1
ATOM 1278 C C . ARG A 1 181 ? 8.798 5.250 23.549 1.00 78.00 181 ARG A C 1
ATOM 1280 O O . ARG A 1 181 ? 9.502 5.978 22.865 1.00 78.00 181 ARG A O 1
ATOM 1287 N N . TRP A 1 182 ? 8.253 4.131 23.070 1.00 80.81 182 TRP A N 1
ATOM 1288 C CA . TRP A 1 182 ? 8.463 3.656 21.696 1.00 80.81 182 TRP A CA 1
ATOM 1289 C C . TRP A 1 182 ? 7.365 4.106 20.732 1.00 80.81 182 TRP A C 1
ATOM 1291 O O . TRP A 1 182 ? 7.521 3.942 19.524 1.00 80.81 182 TRP A O 1
ATOM 1301 N N . CYS A 1 183 ? 6.270 4.681 21.237 1.00 80.25 183 CYS A N 1
ATOM 1302 C CA . CYS A 1 183 ? 5.134 5.040 20.394 1.00 80.25 183 CYS A CA 1
ATOM 1303 C C . CYS A 1 183 ? 5.472 6.109 19.345 1.00 80.25 183 CYS A C 1
ATOM 1305 O O . CYS A 1 183 ? 5.191 5.864 18.174 1.00 80.25 183 CYS A O 1
ATOM 1307 N N . PRO A 1 184 ? 6.152 7.224 19.692 1.00 84.81 184 PRO A N 1
ATOM 1308 C CA . PRO A 1 184 ? 6.507 8.242 18.701 1.00 84.81 184 PRO A CA 1
ATOM 1309 C C . PRO A 1 184 ? 7.427 7.699 17.603 1.00 84.81 184 PRO A C 1
ATOM 1311 O O . PRO A 1 184 ? 7.302 8.074 16.441 1.00 84.81 184 PRO A O 1
ATOM 1314 N N . LEU A 1 185 ? 8.333 6.780 17.959 1.00 88.25 185 LEU A N 1
ATOM 1315 C CA . LEU A 1 185 ? 9.238 6.155 16.998 1.00 88.25 185 LEU A CA 1
ATOM 1316 C C . LEU A 1 185 ? 8.484 5.215 16.051 1.00 88.25 185 LEU A C 1
ATOM 1318 O O . LEU A 1 185 ? 8.705 5.261 14.845 1.00 88.25 185 LEU A O 1
ATOM 1322 N N . ALA A 1 186 ? 7.591 4.377 16.581 1.00 87.06 186 ALA A N 1
ATOM 1323 C CA . ALA A 1 186 ? 6.803 3.449 15.776 1.00 87.06 186 ALA A CA 1
ATOM 1324 C C . ALA A 1 186 ? 5.811 4.185 14.857 1.00 87.06 186 ALA A C 1
ATOM 1326 O O . ALA A 1 186 ? 5.692 3.840 13.683 1.00 87.06 186 ALA A O 1
ATOM 1327 N N . GLU A 1 187 ? 5.144 5.228 15.362 1.00 87.50 187 GLU A N 1
ATOM 1328 C CA . GLU A 1 187 ? 4.300 6.124 14.561 1.00 87.50 187 GLU A CA 1
ATOM 1329 C C . GLU A 1 187 ? 5.120 6.828 13.473 1.00 87.50 187 GLU A C 1
ATOM 1331 O O . GLU A 1 187 ? 4.747 6.793 12.300 1.00 87.50 187 GLU A O 1
ATOM 1336 N N . GLY A 1 188 ? 6.273 7.401 13.833 1.00 91.06 188 GLY A N 1
ATOM 1337 C CA . GLY A 1 188 ? 7.176 8.050 12.885 1.00 91.06 188 GLY A CA 1
ATOM 1338 C C . GLY A 1 188 ? 7.722 7.105 11.822 1.00 91.06 188 GLY A C 1
ATOM 1339 O O . GLY A 1 188 ? 7.864 7.511 10.674 1.00 91.06 188 GLY A O 1
ATOM 1340 N N . LEU A 1 189 ? 7.954 5.836 12.152 1.00 91.44 189 LEU A N 1
ATOM 1341 C CA . LEU A 1 189 ? 8.381 4.832 11.181 1.00 91.44 189 LEU A CA 1
ATOM 1342 C C . LEU A 1 189 ? 7.277 4.539 10.156 1.00 91.44 189 LEU A C 1
ATOM 1344 O O . LEU A 1 189 ? 7.561 4.501 8.961 1.00 91.44 189 LEU A O 1
ATOM 1348 N N . VAL A 1 190 ? 6.017 4.405 10.587 1.00 90.69 190 VAL A N 1
ATOM 1349 C CA . VAL A 1 190 ? 4.878 4.253 9.660 1.00 90.69 190 VAL A CA 1
ATOM 1350 C C . VAL A 1 190 ? 4.731 5.490 8.774 1.00 90.69 190 VAL A C 1
ATOM 1352 O O . VAL A 1 190 ? 4.608 5.355 7.558 1.00 90.69 190 VAL A O 1
ATOM 1355 N N . ILE A 1 191 ? 4.795 6.692 9.356 1.00 92.31 191 ILE A N 1
ATOM 1356 C CA . ILE A 1 191 ? 4.718 7.959 8.609 1.00 92.31 191 ILE A CA 1
ATOM 1357 C C . ILE A 1 191 ? 5.868 8.057 7.601 1.00 92.31 191 ILE A C 1
ATOM 1359 O O . ILE A 1 191 ? 5.633 8.398 6.447 1.00 92.31 191 ILE A O 1
ATOM 1363 N N . GLY A 1 192 ? 7.091 7.707 8.000 1.00 94.69 192 GLY A N 1
ATOM 1364 C CA . GLY A 1 192 ? 8.264 7.669 7.129 1.00 94.69 192 GLY A CA 1
ATOM 1365 C C . GLY A 1 192 ? 8.096 6.708 5.954 1.00 94.69 192 GLY A C 1
ATOM 1366 O O . GLY A 1 192 ? 8.345 7.097 4.818 1.00 94.69 192 GLY A O 1
ATOM 1367 N N . ILE A 1 193 ? 7.612 5.484 6.191 1.00 93.12 193 ILE A N 1
ATOM 1368 C CA . ILE A 1 193 ? 7.360 4.502 5.121 1.00 93.12 193 ILE A CA 1
ATOM 1369 C C . ILE A 1 193 ? 6.296 5.012 4.145 1.00 93.12 193 ILE A C 1
ATOM 1371 O O . ILE A 1 193 ? 6.503 4.967 2.933 1.00 93.12 193 ILE A O 1
ATOM 1375 N N . VAL A 1 194 ? 5.172 5.528 4.651 1.00 93.19 194 VAL A N 1
ATOM 1376 C CA . VAL A 1 194 ? 4.112 6.083 3.795 1.00 93.19 194 VAL A CA 1
ATOM 1377 C C . VAL A 1 194 ? 4.642 7.280 3.000 1.00 93.19 194 VAL A C 1
ATOM 1379 O O . VAL A 1 194 ? 4.386 7.368 1.801 1.00 93.19 194 VAL A O 1
ATOM 1382 N N . ALA A 1 195 ? 5.437 8.156 3.623 1.00 96.00 195 ALA A N 1
ATOM 1383 C CA . ALA A 1 195 ? 6.060 9.296 2.957 1.00 96.00 195 ALA A CA 1
ATOM 1384 C C . ALA A 1 195 ? 7.032 8.862 1.851 1.00 96.00 195 ALA A C 1
ATOM 1386 O O . ALA A 1 195 ? 7.010 9.453 0.776 1.00 96.00 195 ALA A O 1
ATOM 1387 N N . ILE A 1 196 ? 7.844 7.820 2.073 1.00 95.62 196 ILE A N 1
ATOM 1388 C CA . ILE A 1 196 ? 8.728 7.242 1.045 1.00 95.62 196 ILE A CA 1
ATOM 1389 C C . ILE A 1 196 ? 7.917 6.737 -0.142 1.00 95.62 196 ILE A C 1
ATOM 1391 O O . ILE A 1 196 ? 8.292 6.986 -1.281 1.00 95.62 196 ILE A O 1
ATOM 1395 N N . ILE A 1 197 ? 6.813 6.034 0.103 1.00 92.50 197 ILE A N 1
ATOM 1396 C CA . ILE A 1 197 ? 6.021 5.433 -0.974 1.00 92.50 197 ILE A CA 1
ATOM 1397 C C . ILE A 1 197 ? 5.285 6.511 -1.775 1.00 92.50 197 ILE A C 1
ATOM 1399 O O . ILE A 1 197 ? 5.324 6.502 -3.007 1.00 92.50 197 ILE A O 1
ATOM 1403 N N . VAL A 1 198 ? 4.671 7.481 -1.093 1.00 93.62 198 VAL A N 1
ATOM 1404 C CA . VAL A 1 198 ? 4.036 8.632 -1.750 1.00 93.62 198 VAL A CA 1
ATOM 1405 C C . VAL A 1 198 ? 5.079 9.444 -2.515 1.00 93.62 198 VAL A C 1
ATOM 1407 O O . VAL A 1 198 ? 4.915 9.676 -3.708 1.00 93.62 198 VAL A O 1
ATOM 1410 N N . GLY A 1 199 ? 6.181 9.819 -1.868 1.00 94.12 199 GLY A N 1
ATOM 1411 C CA . GLY A 1 199 ? 7.246 10.593 -2.496 1.00 94.12 199 GLY A CA 1
ATOM 1412 C C . GLY A 1 199 ? 7.891 9.868 -3.676 1.00 94.12 199 GLY A C 1
ATOM 1413 O O . GLY A 1 199 ? 8.024 10.429 -4.758 1.00 94.12 199 GLY A O 1
ATOM 1414 N N . GLY A 1 200 ? 8.177 8.577 -3.523 1.00 91.44 200 GLY A N 1
ATOM 1415 C CA . GLY A 1 200 ? 8.684 7.720 -4.590 1.00 91.44 200 GLY A CA 1
ATOM 1416 C C . GLY A 1 200 ? 7.750 7.653 -5.798 1.00 91.44 200 GLY A C 1
ATOM 1417 O O . GLY A 1 200 ? 8.227 7.672 -6.929 1.00 91.44 200 GLY A O 1
ATOM 1418 N N . SER A 1 201 ? 6.432 7.663 -5.576 1.00 89.94 201 SER A N 1
ATOM 1419 C CA . SER A 1 201 ? 5.437 7.706 -6.658 1.00 89.94 201 SER A CA 1
ATOM 1420 C C . SER A 1 201 ? 5.510 9.019 -7.449 1.00 89.94 201 SER A C 1
ATOM 1422 O O . SER A 1 201 ? 5.512 9.003 -8.679 1.00 89.94 201 SER A O 1
ATOM 1424 N N . PHE A 1 202 ? 5.631 10.159 -6.759 1.00 91.06 202 PHE A N 1
ATOM 1425 C CA . PHE A 1 202 ? 5.809 11.468 -7.404 1.00 91.06 202 PHE A CA 1
ATOM 1426 C C . PHE A 1 202 ? 7.155 11.576 -8.118 1.00 91.06 202 PHE A C 1
ATOM 1428 O O . PHE A 1 202 ? 7.224 12.127 -9.215 1.00 91.06 202 PHE A O 1
ATOM 1435 N N . TRP A 1 203 ? 8.212 11.025 -7.522 1.00 92.12 203 TRP A N 1
ATOM 1436 C CA . TRP A 1 203 ? 9.531 10.992 -8.133 1.00 92.12 203 TRP A CA 1
ATOM 1437 C C . TRP A 1 203 ? 9.514 10.171 -9.421 1.00 92.12 203 TRP A C 1
ATOM 1439 O O . TRP A 1 203 ? 9.991 10.660 -10.436 1.00 92.12 203 TRP A O 1
ATOM 1449 N N . ALA A 1 204 ? 8.921 8.972 -9.409 1.00 87.31 204 ALA A N 1
ATOM 1450 C CA . ALA A 1 204 ? 8.820 8.107 -10.586 1.00 87.31 204 ALA A CA 1
ATOM 1451 C C . ALA A 1 204 ? 8.030 8.773 -11.725 1.00 87.31 204 ALA A C 1
ATOM 1453 O O . ALA A 1 204 ? 8.411 8.702 -12.893 1.00 87.31 204 ALA A O 1
ATOM 1454 N N . PHE A 1 205 ? 6.947 9.477 -11.391 1.00 86.19 205 PHE A N 1
ATOM 1455 C CA . PHE A 1 205 ? 6.187 10.240 -12.377 1.00 86.19 205 PHE A CA 1
A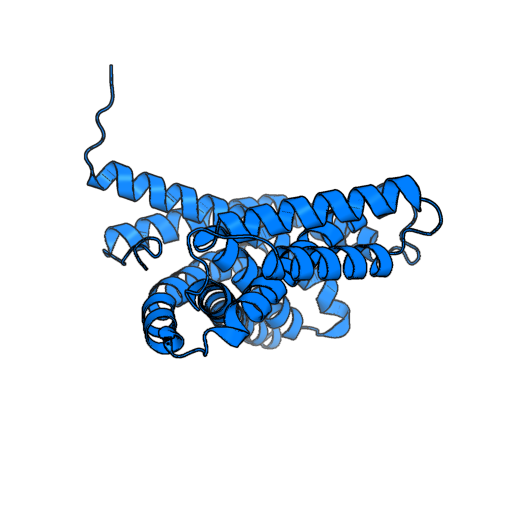TOM 1456 C C . PHE A 1 205 ? 6.991 11.420 -12.946 1.00 86.19 205 PHE A C 1
ATOM 1458 O O . PHE A 1 205 ? 7.041 11.628 -14.155 1.00 86.19 205 PHE A O 1
ATOM 1465 N N . ALA A 1 206 ? 7.666 12.190 -12.094 1.00 87.31 206 ALA A N 1
ATOM 1466 C CA . ALA A 1 206 ? 8.471 13.318 -12.547 1.00 87.31 206 ALA A CA 1
ATOM 1467 C C . ALA A 1 206 ? 9.695 12.873 -13.364 1.00 87.31 206 ALA A C 1
ATOM 1469 O O . ALA A 1 206 ? 10.018 13.506 -14.371 1.00 87.31 206 ALA A O 1
ATOM 1470 N N . SER A 1 207 ? 10.364 11.789 -12.961 1.00 83.50 207 SER A N 1
ATOM 1471 C CA . SER A 1 207 ? 11.582 11.280 -13.602 1.00 83.50 207 SER A CA 1
ATOM 1472 C C . SER A 1 207 ? 11.316 10.693 -14.987 1.00 83.50 207 SER A C 1
ATOM 1474 O O . SER A 1 207 ? 12.146 10.856 -15.882 1.00 83.50 207 SER A O 1
ATOM 1476 N N . THR A 1 208 ? 10.144 10.087 -15.200 1.00 83.31 208 THR A N 1
ATOM 1477 C CA . THR A 1 208 ? 9.720 9.624 -16.531 1.00 83.31 208 THR A CA 1
ATOM 1478 C C . THR A 1 208 ? 9.427 10.778 -17.485 1.00 83.31 208 THR A C 1
ATOM 1480 O O . THR A 1 208 ? 9.867 10.735 -18.631 1.00 83.31 208 THR A O 1
ATOM 1483 N N . LEU A 1 209 ? 8.781 11.853 -17.021 1.00 83.12 209 LEU A N 1
ATOM 1484 C CA . LEU A 1 209 ? 8.513 1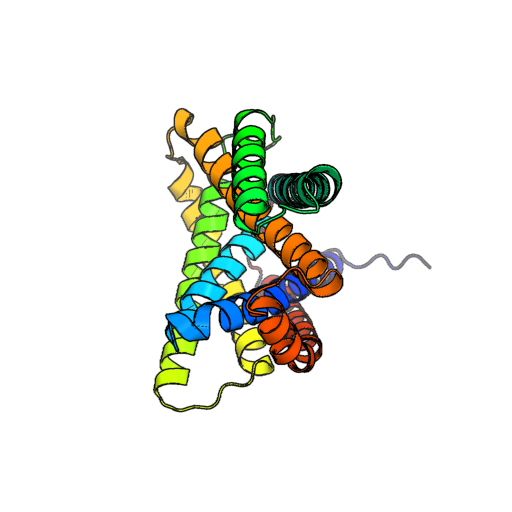3.042 -17.848 1.00 83.12 209 LEU A CA 1
ATOM 1485 C C . LEU A 1 209 ? 9.774 13.823 -18.236 1.00 83.12 209 LEU A C 1
ATOM 1487 O O . LEU A 1 209 ? 9.818 14.459 -19.286 1.00 83.12 209 LEU A O 1
ATOM 1491 N N . SER A 1 210 ? 10.790 13.796 -17.380 1.00 81.31 210 SER A N 1
ATOM 1492 C CA . SER A 1 210 ? 12.041 14.544 -17.554 1.00 81.31 210 SER A CA 1
ATOM 1493 C C . SER A 1 210 ? 13.164 13.723 -18.199 1.00 81.31 210 SER A C 1
ATOM 1495 O O . SER A 1 210 ? 14.231 14.264 -18.484 1.00 81.31 210 SER A O 1
ATOM 1497 N N . GLY A 1 211 ? 12.942 12.428 -18.458 1.00 74.69 211 GLY A N 1
ATOM 1498 C CA . GLY A 1 211 ? 13.944 11.535 -19.051 1.00 74.69 211 GLY A CA 1
ATOM 1499 C C . GLY A 1 211 ? 15.115 11.191 -18.118 1.00 74.69 211 GLY A C 1
ATOM 1500 O O . GLY A 1 211 ? 16.186 10.804 -18.593 1.00 74.69 211 GLY A O 1
ATOM 1501 N N . TYR A 1 212 ? 14.934 11.337 -16.799 1.00 70.56 212 TYR A N 1
ATOM 1502 C CA . TYR A 1 212 ? 15.960 11.041 -15.788 1.00 70.56 212 TYR A CA 1
ATOM 1503 C C . TYR A 1 212 ? 16.069 9.573 -15.406 1.00 70.56 212 TYR A C 1
ATOM 1505 O O . TYR A 1 212 ? 17.064 9.168 -14.802 1.00 70.56 212 TYR A O 1
ATOM 1513 N N . ASP A 1 213 ? 15.073 8.769 -15.753 1.00 68.94 213 ASP A N 1
ATOM 1514 C CA . ASP A 1 213 ? 15.093 7.341 -15.488 1.00 68.94 213 ASP A CA 1
ATOM 1515 C C . ASP A 1 213 ? 16.106 6.635 -16.407 1.00 68.94 213 ASP A C 1
ATOM 1517 O O . ASP A 1 213 ? 15.785 6.178 -17.499 1.00 68.94 213 ASP A O 1
ATOM 1521 N N . ARG A 1 214 ? 17.372 6.572 -15.983 1.00 62.78 214 ARG A N 1
ATOM 1522 C CA . ARG A 1 214 ? 18.436 5.772 -16.610 1.00 62.78 214 ARG A CA 1
ATOM 1523 C C . ARG A 1 214 ? 18.746 4.636 -15.638 1.00 62.78 214 ARG A C 1
ATOM 1525 O O . ARG A 1 214 ? 19.350 4.929 -14.606 1.00 62.78 214 ARG A O 1
ATOM 1532 N N . PRO A 1 215 ? 18.325 3.377 -15.873 1.00 68.19 215 PRO A N 1
ATOM 1533 C CA . PRO A 1 215 ? 18.169 2.666 -17.153 1.00 68.19 215 PRO A CA 1
ATOM 1534 C C . PRO A 1 215 ? 16.727 2.483 -17.699 1.00 68.19 215 PRO A C 1
ATOM 1536 O O . PRO A 1 215 ? 16.491 1.541 -18.449 1.00 68.19 215 PRO A O 1
ATOM 1539 N N . GLY A 1 216 ? 15.765 3.349 -17.363 1.00 76.88 216 GLY A N 1
ATOM 1540 C CA . GLY A 1 216 ? 14.396 3.300 -17.915 1.00 76.88 216 GLY A CA 1
ATOM 1541 C C . GLY A 1 216 ? 13.460 2.309 -17.213 1.00 76.88 216 GLY A C 1
ATOM 1542 O O . GLY A 1 216 ? 12.438 1.907 -17.770 1.00 76.88 216 GLY A O 1
ATOM 1543 N N . TYR A 1 217 ? 13.823 1.882 -16.002 1.00 80.56 217 TYR A N 1
ATOM 1544 C CA . TYR A 1 217 ? 13.112 0.847 -15.254 1.00 80.56 217 TYR A CA 1
ATOM 1545 C C . TYR A 1 217 ? 11.691 1.267 -14.853 1.00 80.56 217 TYR A C 1
ATOM 1547 O O . TYR A 1 217 ? 10.737 0.506 -15.015 1.00 80.56 217 TYR A O 1
ATOM 1555 N N . PHE A 1 218 ? 11.531 2.492 -14.352 1.00 82.44 218 PHE A N 1
ATOM 1556 C CA . PHE A 1 218 ? 10.232 3.031 -13.958 1.00 82.44 218 PHE A CA 1
ATOM 1557 C C . PHE A 1 218 ? 9.359 3.331 -15.171 1.00 82.44 218 PHE A C 1
ATOM 1559 O O . PHE A 1 218 ? 8.153 3.097 -15.109 1.00 82.44 218 PHE A O 1
ATOM 1566 N N . LEU A 1 219 ? 9.950 3.787 -16.279 1.00 85.44 219 LEU A N 1
ATOM 1567 C CA . LEU A 1 219 ? 9.226 3.969 -17.536 1.00 85.44 219 LEU A CA 1
ATOM 1568 C C . LEU A 1 219 ? 8.638 2.641 -18.024 1.00 85.44 219 LEU A C 1
ATOM 1570 O O . LEU A 1 219 ? 7.440 2.572 -18.289 1.00 85.44 219 LEU A O 1
ATOM 1574 N N . GLN A 1 220 ? 9.433 1.568 -18.039 1.00 86.75 220 GLN A N 1
ATOM 1575 C CA . GLN A 1 220 ? 8.965 0.234 -18.429 1.00 86.75 220 GLN A CA 1
ATOM 1576 C C . GLN A 1 220 ? 7.834 -0.274 -17.520 1.00 86.75 220 GLN A C 1
ATOM 1578 O O . GLN A 1 220 ? 6.861 -0.872 -17.989 1.00 86.75 220 GLN A O 1
ATOM 1583 N N . VAL A 1 221 ? 7.930 -0.033 -16.211 1.00 89.12 221 VAL A N 1
ATOM 1584 C CA . VAL A 1 221 ? 6.877 -0.397 -15.251 1.00 89.12 221 VAL A CA 1
ATOM 1585 C C . VAL A 1 221 ? 5.602 0.408 -15.504 1.00 89.12 221 VAL A C 1
ATOM 1587 O O . VAL A 1 221 ? 4.512 -0.162 -15.530 1.00 89.12 221 VAL A O 1
ATOM 1590 N N . ILE A 1 222 ? 5.707 1.718 -15.730 1.00 86.56 222 ILE A N 1
ATOM 1591 C CA . ILE A 1 222 ? 4.549 2.573 -16.022 1.00 86.56 222 ILE A CA 1
ATOM 1592 C C . ILE A 1 222 ? 3.882 2.137 -17.329 1.00 86.56 222 ILE A C 1
ATOM 1594 O O . ILE A 1 222 ? 2.666 1.962 -17.361 1.00 86.56 222 ILE A O 1
ATOM 1598 N N . GLU A 1 223 ? 4.654 1.886 -18.384 1.00 87.81 223 GLU A N 1
ATOM 1599 C CA . GLU A 1 223 ? 4.126 1.430 -19.672 1.00 87.81 223 GLU A CA 1
ATOM 1600 C C . GLU A 1 223 ? 3.440 0.064 -19.555 1.00 87.81 223 GLU A C 1
ATOM 1602 O O . GLU A 1 223 ? 2.290 -0.083 -19.977 1.00 87.81 223 GLU A O 1
ATOM 1607 N N . SER A 1 224 ? 4.090 -0.912 -18.914 1.00 88.38 224 SER A N 1
ATOM 1608 C CA . SER A 1 224 ? 3.540 -2.266 -18.748 1.00 88.38 224 SER A CA 1
ATOM 1609 C C . SER A 1 224 ? 2.286 -2.305 -17.872 1.00 88.38 224 SER A C 1
ATOM 1611 O O . SER A 1 224 ? 1.380 -3.098 -18.130 1.00 88.38 224 SER A O 1
ATOM 1613 N N . THR A 1 225 ? 2.180 -1.421 -16.878 1.00 90.94 225 THR A N 1
ATOM 1614 C CA . THR A 1 225 ? 1.018 -1.362 -15.977 1.00 90.94 225 THR A CA 1
ATOM 1615 C C . THR A 1 225 ? -0.103 -0.449 -16.478 1.00 90.94 225 THR A C 1
ATOM 1617 O O . THR A 1 225 ? -1.259 -0.657 -16.103 1.00 90.94 225 THR A O 1
ATOM 1620 N N . SER A 1 226 ? 0.184 0.511 -17.366 1.00 90.31 226 SER A N 1
ATOM 1621 C CA . SER A 1 226 ? -0.779 1.515 -17.854 1.00 90.31 226 SER A CA 1
ATOM 1622 C C . SER A 1 226 ? -2.059 0.918 -18.447 1.00 90.31 226 SER A C 1
ATOM 1624 O O . SER A 1 226 ? -3.152 1.430 -18.207 1.00 90.31 226 SER A O 1
ATOM 1626 N N . SER A 1 227 ? -1.943 -0.194 -19.175 1.00 90.50 227 SER A N 1
ATOM 1627 C CA . SER A 1 227 ? -3.080 -0.877 -19.803 1.00 90.50 227 SER A CA 1
ATOM 1628 C C . SER A 1 227 ? -3.936 -1.661 -18.801 1.00 90.50 227 SER A C 1
ATOM 1630 O O . SER A 1 227 ? -5.152 -1.769 -18.966 1.00 90.50 227 SER A O 1
ATOM 1632 N N . ALA A 1 228 ? -3.322 -2.179 -17.735 1.00 90.56 228 ALA A N 1
ATOM 1633 C CA . ALA A 1 228 ? -3.992 -2.962 -16.701 1.00 90.56 228 ALA A CA 1
ATOM 1634 C C . ALA A 1 228 ? -4.626 -2.085 -15.608 1.00 90.56 228 ALA A C 1
ATOM 1636 O O . ALA A 1 228 ? -5.619 -2.486 -14.995 1.00 90.56 228 ALA A O 1
ATOM 1637 N N . LEU A 1 229 ? -4.066 -0.897 -15.365 1.00 93.25 229 LEU A N 1
ATOM 1638 C CA . LEU A 1 229 ? -4.433 -0.013 -14.258 1.00 93.25 229 LEU A CA 1
ATOM 1639 C C . LEU A 1 229 ? -5.915 0.395 -14.241 1.00 93.25 229 LEU A C 1
ATOM 1641 O O . LEU A 1 229 ? -6.528 0.235 -13.188 1.00 93.25 229 LEU A O 1
ATOM 1645 N N . PRO A 1 230 ? -6.544 0.863 -15.340 1.00 95.56 230 PRO A N 1
ATOM 1646 C CA . PRO A 1 230 ? -7.946 1.285 -15.299 1.00 95.56 230 PRO A CA 1
ATOM 1647 C C . PRO A 1 230 ? -8.897 0.163 -14.867 1.00 95.56 230 PRO A C 1
ATOM 1649 O O . PRO A 1 230 ? -9.767 0.372 -14.021 1.00 95.56 230 PRO A O 1
ATOM 1652 N N . LEU A 1 231 ? -8.698 -1.047 -15.402 1.00 96.06 231 LEU A N 1
ATOM 1653 C CA . LEU A 1 231 ? -9.514 -2.211 -15.052 1.00 96.06 231 LEU A CA 1
ATOM 1654 C C . LEU A 1 231 ? -9.213 -2.714 -13.637 1.00 96.06 231 LEU A C 1
ATOM 1656 O O . LEU A 1 231 ? -10.142 -3.085 -12.922 1.00 96.06 231 LEU A O 1
ATOM 1660 N N . ALA A 1 232 ? -7.949 -2.691 -13.208 1.00 96.12 232 ALA A N 1
ATOM 1661 C CA . ALA A 1 232 ? -7.560 -3.040 -11.844 1.00 96.12 232 ALA A CA 1
ATOM 1662 C C . ALA A 1 232 ? -8.132 -2.055 -10.809 1.00 96.12 232 ALA A C 1
ATOM 1664 O O . ALA A 1 232 ? -8.624 -2.464 -9.763 1.00 96.12 232 ALA A O 1
ATOM 1665 N N . VAL A 1 233 ? -8.131 -0.752 -11.099 1.00 97.25 233 VAL A N 1
ATOM 1666 C CA . VAL A 1 233 ? -8.746 0.268 -10.236 1.00 97.25 233 VAL A CA 1
ATOM 1667 C C . VAL A 1 233 ? -10.256 0.065 -10.170 1.00 97.25 233 VAL A C 1
ATOM 1669 O O . VAL A 1 233 ? -10.820 0.050 -9.078 1.00 97.25 233 VAL A O 1
ATOM 1672 N N . ALA A 1 234 ? -10.917 -0.147 -11.313 1.00 97.75 234 ALA A N 1
ATOM 1673 C CA . ALA A 1 234 ? -12.351 -0.425 -11.351 1.00 97.75 234 ALA A CA 1
ATOM 1674 C C . ALA A 1 234 ? -12.710 -1.697 -10.563 1.00 97.75 234 ALA A C 1
ATOM 1676 O O . ALA A 1 234 ? -13.693 -1.699 -9.818 1.00 97.75 234 ALA A O 1
ATOM 1677 N N . SER A 1 235 ? -11.898 -2.756 -10.668 1.00 97.50 235 SER A N 1
ATOM 1678 C CA . SER A 1 235 ? -12.099 -3.988 -9.898 1.00 97.50 235 SER A CA 1
ATOM 1679 C C . SER A 1 235 ? -11.870 -3.776 -8.406 1.00 97.50 235 SER A C 1
ATOM 1681 O O . SER A 1 235 ? -12.665 -4.260 -7.604 1.00 97.50 235 SER A O 1
ATOM 1683 N N . GLY A 1 236 ? -10.858 -2.992 -8.027 1.00 97.31 236 GLY A N 1
ATOM 1684 C CA . GLY A 1 236 ? -10.609 -2.590 -6.646 1.00 97.31 236 GLY A CA 1
ATOM 1685 C C . GLY A 1 236 ? -11.773 -1.795 -6.058 1.00 97.31 236 GLY A C 1
ATOM 1686 O O . GLY A 1 236 ? -12.236 -2.109 -4.965 1.00 97.31 236 GLY A O 1
ATOM 1687 N N . ILE A 1 237 ? -12.308 -0.820 -6.798 1.00 98.12 237 ILE A N 1
ATOM 1688 C CA . ILE A 1 237 ? -13.490 -0.037 -6.403 1.00 98.12 237 ILE A CA 1
ATOM 1689 C C . ILE A 1 237 ? -14.704 -0.947 -6.212 1.00 98.12 237 ILE A C 1
ATOM 1691 O O . ILE A 1 237 ? -15.386 -0.851 -5.189 1.00 98.12 237 ILE A O 1
ATOM 1695 N N . ALA A 1 238 ? -14.981 -1.835 -7.170 1.00 98.06 238 ALA A N 1
ATOM 1696 C CA . ALA A 1 238 ? -16.131 -2.731 -7.112 1.00 98.06 238 ALA A CA 1
ATOM 1697 C C . ALA A 1 238 ? -16.010 -3.732 -5.952 1.00 98.06 238 ALA A C 1
ATOM 1699 O O . ALA A 1 238 ? -16.925 -3.843 -5.135 1.00 98.06 238 ALA A O 1
ATOM 1700 N N . ALA A 1 239 ? -14.863 -4.402 -5.826 1.00 97.12 239 ALA A N 1
ATOM 1701 C CA . ALA A 1 239 ? -14.581 -5.335 -4.739 1.00 97.12 239 ALA A CA 1
ATOM 1702 C C . ALA A 1 239 ? -14.624 -4.640 -3.373 1.00 97.12 239 ALA A C 1
ATOM 1704 O O . ALA A 1 239 ? -15.240 -5.152 -2.439 1.00 97.12 239 ALA A O 1
ATOM 1705 N N . GLY A 1 240 ? -14.042 -3.444 -3.263 1.00 96.88 240 GLY A N 1
ATOM 1706 C CA . GLY A 1 240 ? -14.103 -2.611 -2.066 1.00 96.88 240 GLY A CA 1
ATOM 1707 C C . GLY A 1 240 ? -15.541 -2.254 -1.698 1.00 96.88 240 GLY A C 1
ATOM 1708 O O . GLY A 1 240 ? -15.958 -2.488 -0.568 1.00 96.88 240 GLY A O 1
ATOM 1709 N N . SER A 1 241 ? -16.336 -1.791 -2.663 1.00 97.25 241 SER A N 1
ATOM 1710 C CA . SER A 1 241 ? -17.755 -1.471 -2.457 1.00 97.25 241 SER A CA 1
ATOM 1711 C C . SER A 1 241 ? -18.530 -2.672 -1.909 1.00 97.25 241 SER A C 1
ATOM 1713 O O . SER A 1 241 ? -19.186 -2.570 -0.872 1.00 97.25 241 SER A O 1
ATOM 1715 N N . VAL A 1 242 ? -18.408 -3.834 -2.561 1.00 96.94 242 VAL A N 1
ATOM 1716 C CA . VAL A 1 242 ? -19.078 -5.074 -2.134 1.00 96.94 242 VAL A CA 1
ATOM 1717 C C . VAL A 1 242 ? -18.624 -5.481 -0.734 1.00 96.94 242 VAL A C 1
ATOM 1719 O O . VAL A 1 242 ? -19.450 -5.792 0.119 1.00 96.94 242 VAL A O 1
ATOM 1722 N N . THR A 1 243 ? -17.322 -5.420 -0.463 1.00 95.88 243 THR A N 1
ATOM 1723 C CA . THR A 1 243 ? -16.754 -5.782 0.843 1.00 95.88 243 THR A CA 1
ATOM 1724 C C . THR A 1 243 ? -17.265 -4.856 1.942 1.00 95.88 243 THR A C 1
ATOM 1726 O O . THR A 1 243 ? -17.731 -5.332 2.973 1.00 95.88 243 THR A O 1
ATOM 1729 N N . GLY A 1 244 ? -17.253 -3.540 1.717 1.00 94.44 244 GLY A N 1
ATOM 1730 C CA . GLY A 1 244 ? -17.771 -2.554 2.663 1.00 94.44 244 GLY A CA 1
ATOM 1731 C C . GLY A 1 244 ? -19.259 -2.740 2.954 1.00 94.44 244 GLY A C 1
ATOM 1732 O O . GLY A 1 244 ? -19.660 -2.683 4.117 1.00 94.44 244 GLY A O 1
ATOM 1733 N N . ALA A 1 245 ? -20.060 -3.025 1.924 1.00 95.00 245 ALA A N 1
ATOM 1734 C CA . ALA A 1 245 ? -21.481 -3.311 2.079 1.00 95.00 245 ALA A CA 1
ATOM 1735 C C . ALA A 1 245 ? -21.718 -4.582 2.908 1.00 95.00 245 ALA A C 1
ATOM 1737 O O . ALA A 1 245 ? -22.483 -4.555 3.870 1.00 95.00 245 ALA A O 1
ATOM 1738 N N . LEU A 1 246 ? -21.027 -5.681 2.585 1.00 94.94 246 LEU A N 1
ATOM 1739 C CA . LEU A 1 246 ? -21.156 -6.947 3.312 1.00 94.94 246 LEU A CA 1
ATOM 1740 C C . LEU A 1 246 ? -20.718 -6.815 4.772 1.00 94.94 246 LEU A C 1
ATOM 1742 O O . LEU A 1 246 ? -21.408 -7.306 5.659 1.00 94.94 246 LEU A O 1
ATOM 1746 N N . LEU A 1 247 ? -19.611 -6.121 5.043 1.00 93.38 247 LEU A N 1
ATOM 1747 C CA . LEU A 1 247 ? -19.140 -5.896 6.409 1.00 93.38 247 LEU A CA 1
ATOM 1748 C C . LEU A 1 247 ? -20.178 -5.156 7.265 1.00 93.38 247 LEU A C 1
ATOM 1750 O O . LEU A 1 247 ? -20.348 -5.503 8.432 1.00 93.38 247 LEU A O 1
ATOM 1754 N N . GLU A 1 248 ? -20.887 -4.174 6.700 1.00 93.31 248 GLU A N 1
ATOM 1755 C CA . GLU A 1 248 ? -21.980 -3.505 7.414 1.00 93.31 248 GLU A CA 1
ATOM 1756 C C . GLU A 1 248 ? -23.192 -4.424 7.593 1.00 93.31 248 GLU A C 1
ATOM 1758 O O . GLU A 1 248 ? -23.730 -4.518 8.692 1.00 93.31 248 GLU A O 1
ATOM 1763 N N . LEU A 1 249 ? -23.600 -5.138 6.538 1.00 92.00 249 LEU A N 1
ATOM 1764 C CA . LEU A 1 249 ? -24.752 -6.046 6.581 1.00 92.00 249 LEU A CA 1
ATOM 1765 C C . LEU A 1 249 ? -24.568 -7.180 7.598 1.00 92.00 249 LEU A C 1
ATOM 1767 O O . LEU A 1 249 ? -25.533 -7.596 8.233 1.00 92.00 249 LEU A O 1
ATOM 1771 N N . PHE A 1 250 ? -23.334 -7.651 7.785 1.00 92.81 250 PHE A N 1
ATOM 1772 C CA . PHE A 1 250 ? -22.985 -8.649 8.798 1.00 92.81 250 PHE A CA 1
ATOM 1773 C C . PHE A 1 250 ? -22.653 -8.047 10.174 1.00 92.81 250 PHE A C 1
ATOM 1775 O O . PHE A 1 250 ? -22.282 -8.786 11.085 1.00 92.81 250 PHE A O 1
ATOM 1782 N N . GLY A 1 251 ? -22.777 -6.729 10.352 1.00 88.50 251 GLY A N 1
ATOM 1783 C CA . GLY A 1 251 ? -22.602 -6.072 11.648 1.00 88.50 251 GLY A CA 1
ATOM 1784 C C . GLY A 1 251 ? -21.165 -6.078 12.174 1.00 88.50 251 GLY A C 1
ATOM 1785 O O . GLY A 1 251 ? -20.955 -6.073 13.388 1.00 88.50 251 GLY A O 1
ATOM 1786 N N . PHE A 1 252 ? -20.155 -6.096 11.297 1.00 88.50 252 PHE A N 1
ATOM 1787 C CA . PHE A 1 252 ? -18.764 -5.962 11.736 1.00 88.50 252 PHE A CA 1
ATOM 1788 C C . PHE A 1 252 ? -18.547 -4.590 12.380 1.00 88.50 252 PHE A C 1
ATOM 1790 O O . PHE A 1 252 ? -18.962 -3.572 11.833 1.00 88.50 252 PHE A O 1
ATOM 1797 N N . ALA A 1 253 ? -17.830 -4.541 13.503 1.00 84.88 253 ALA A N 1
ATOM 1798 C CA . ALA A 1 253 ? -17.554 -3.285 14.199 1.00 84.88 253 ALA A CA 1
ATOM 1799 C C . ALA A 1 253 ? -16.773 -2.283 13.325 1.00 84.88 253 ALA A C 1
ATOM 1801 O O . ALA A 1 253 ? -15.966 -2.672 12.470 1.00 84.88 253 ALA A O 1
ATOM 1802 N N . TRP A 1 254 ? -17.002 -0.992 13.568 1.00 81.19 254 TRP A N 1
ATOM 1803 C CA . TRP A 1 254 ? -16.182 0.081 13.017 1.00 81.19 254 TRP A CA 1
ATOM 1804 C C . TRP A 1 254 ? -14.839 0.145 13.754 1.00 81.19 254 TRP A C 1
ATOM 1806 O O . TRP A 1 254 ? -14.717 -0.239 14.914 1.00 81.19 254 TRP A O 1
ATOM 1816 N N . ILE A 1 255 ? -13.800 0.582 13.044 1.00 71.31 255 ILE A N 1
ATOM 1817 C CA . ILE A 1 255 ? -12.418 0.618 13.561 1.00 71.31 255 ILE A CA 1
ATOM 1818 C C . ILE A 1 255 ? -12.062 2.000 14.129 1.00 71.31 255 ILE A C 1
ATOM 1820 O O . ILE A 1 255 ? -11.064 2.133 14.840 1.00 71.31 255 ILE A O 1
ATOM 1824 N N . ASP A 1 256 ? -12.898 3.000 13.841 1.00 64.81 256 ASP A N 1
ATOM 1825 C CA . ASP A 1 256 ? -12.799 4.357 14.381 1.00 64.81 256 ASP A CA 1
ATOM 1826 C C . ASP A 1 256 ? -13.244 4.416 15.864 1.00 64.81 256 ASP A C 1
ATOM 1828 O O . ASP A 1 256 ? -12.924 5.375 16.557 1.00 64.81 256 ASP A O 1
ATOM 1832 N N . ASP A 1 257 ? -13.905 3.362 16.366 1.00 54.44 257 ASP A N 1
ATOM 1833 C CA . ASP A 1 257 ? -14.339 3.216 17.767 1.00 54.44 257 ASP A CA 1
ATOM 1834 C C . ASP A 1 257 ? -13.227 2.668 18.705 1.00 54.44 257 ASP A C 1
ATOM 1836 O O . ASP A 1 257 ? -13.502 2.327 19.859 1.00 54.44 257 ASP A O 1
ATOM 1840 N N . LEU A 1 258 ? -11.984 2.530 18.208 1.00 56.34 258 LEU A N 1
ATOM 1841 C CA . LEU A 1 258 ? -10.788 2.018 18.912 1.00 56.34 258 LEU A CA 1
ATOM 1842 C C . LEU A 1 258 ? -9.668 3.058 19.000 1.00 56.34 258 LEU A C 1
ATOM 1844 O O . LEU A 1 258 ? -9.076 3.180 20.094 1.00 56.34 258 LEU A O 1
#

Foldseek 3Di:
DDPPPDPLRVQLVVLLQLLLVLLLQLLVQLLLQLLLCCVPQPLCSLLVSLLLSQLLSLCCQQVVVLLVLLLCLLQVLLVVCCVPVVVNSDLVSSLVSSLVVLLVCLLPDDDPCFLQLLNLLSSNLRSVLSNVQSVVSSVCVVVVDDDASLNSSLSSSQRSVVSSLVCSVVSSVVSSPDPSVCRSNSSSNSSSSSSSSSNSVVNLVVCLVVVVPVVCSSVVSCVVCVVRSVSSSVSSSVSSSVNSSVCSVVPRDRSNVD

pLDDT: mean 88.37, std 10.8, range [41.72, 98.12]

Sequence (258 aa):
MSLALLPVTRQLLIRTLLWALIGAIYAPLFIVLEALLNPYLGALSFVAAATGAGAIGASYYSARQAALAASLVGVGATLFVLILFYEQAAFWHAAVLCGALGLATGLSIEFPSRCTANVPAKALVGALSGAASGAVLSLVSMLGAGLSSVVAVAFLVSVNGVIYVASVRKVAMTAGGLPRRWCPLAEGLVIGIVAIIVGGSFWAFASTLSGYDRPGYFLQVIESTSSALPLAVASGIAAGSVTGALLELFGFAWIDDL

Secondary structure (DSSP, 8-state):
------HHHHHHHHHHHHHHHHHHHHHHHHHHHHHHHHHHHGGGHHHHHHHHHHHHHHHHHH-HHHHHHHHHHHHHHHHHHHHHSGGG--HHHHHHHHHHHHHHHHHH---TTTT-THHHHHHHHHHHHHHHHHHHHHHHHHTT----HHHHHHHHHHHHHHHHHHHHHHHHHHHTTS-GGGHHHHHHHHHHHHHHHHHHHHHHHHHHHHT--SS-HHHHHHHHHHTTHHHHHHHHHHHHHHHHHHHHHTTPPPSTT-

Radius of gyration: 18.73 Å; chains: 1; bounding box: 58×46×46 Å